Protein AF-A0A317T238-F1 (afdb_monomer)

Sequence (241 aa):
MAAPSLVTEWSLDTSFPGDGVRPSVLNSNSPEKLAAWGVTSTASCRWFIHFFAHLISRIPRSESRLRNEGFIPFYTGVCGAYAELTQIAQQNQIPLPPFPAPLPDYDREATDISKDSLAAAVIPQVASQIKGLMGTMGDLLRTDQGYHWGSLAAFIGVAADAYVNAVNATKESQPTPMEHKAAPFVQRLTSENMLEACKVIREELVRCRAEAAQTGWKDDEARGLAQEFLEYFKEFPAIGL

Radius of gyration: 17.24 Å; Cα contacts (8 Å, |Δi|>4): 294; chains: 1; bounding box: 50×29×45 Å

Structure (mmCIF, N/CA/C/O backbone):
data_AF-A0A317T238-F1
#
_entry.id   AF-A0A317T238-F1
#
loop_
_atom_site.group_PDB
_atom_site.id
_atom_site.type_symbol
_atom_site.label_atom_id
_atom_site.label_alt_id
_atom_site.label_comp_id
_atom_site.label_asym_id
_atom_site.label_entity_id
_atom_site.label_seq_id
_atom_site.pdbx_PDB_ins_code
_atom_site.Cartn_x
_atom_site.Cartn_y
_atom_site.Cartn_z
_atom_site.occupancy
_atom_site.B_iso_or_equiv
_atom_site.auth_seq_id
_atom_site.auth_comp_id
_atom_site.auth_asym_id
_atom_site.auth_atom_id
_atom_site.pdbx_PDB_model_num
ATOM 1 N N . MET A 1 1 ? 12.231 2.161 20.478 1.00 47.91 1 MET A N 1
ATOM 2 C CA . MET A 1 1 ? 11.154 1.147 20.509 1.00 47.91 1 MET A CA 1
ATOM 3 C C . MET A 1 1 ? 10.526 1.102 19.129 1.00 47.91 1 MET A C 1
ATOM 5 O O . MET A 1 1 ? 10.353 2.170 18.555 1.00 47.91 1 MET A O 1
ATOM 9 N N . ALA A 1 2 ? 10.252 -0.085 18.582 1.00 62.22 2 ALA A N 1
ATOM 10 C CA . ALA A 1 2 ? 9.484 -0.205 17.340 1.00 62.22 2 ALA A CA 1
ATOM 11 C C . ALA A 1 2 ? 8.045 0.283 17.581 1.00 62.22 2 ALA A C 1
ATOM 13 O O . ALA A 1 2 ? 7.517 0.080 18.675 1.00 62.22 2 ALA A O 1
ATOM 14 N N . ALA A 1 3 ? 7.433 0.951 16.598 1.00 68.06 3 ALA A N 1
ATOM 15 C CA . ALA A 1 3 ? 6.046 1.400 16.717 1.00 68.06 3 ALA A CA 1
ATOM 16 C C . ALA A 1 3 ? 5.108 0.190 16.923 1.00 68.06 3 ALA A C 1
ATOM 18 O O . ALA A 1 3 ? 5.358 -0.859 16.316 1.00 68.06 3 ALA A O 1
ATOM 19 N N . PRO A 1 4 ? 4.042 0.300 17.737 1.00 83.62 4 PRO A N 1
ATOM 20 C CA . PRO A 1 4 ? 3.027 -0.747 17.858 1.00 83.62 4 PRO A CA 1
ATOM 21 C C . PRO A 1 4 ? 2.514 -1.170 16.480 1.00 83.62 4 PRO A C 1
ATOM 23 O O . PRO A 1 4 ? 2.407 -0.327 15.589 1.00 83.62 4 PRO A O 1
ATOM 26 N N . SER A 1 5 ? 2.222 -2.455 16.274 1.00 85.81 5 SER A N 1
ATOM 27 C CA . SER A 1 5 ? 1.674 -2.922 15.001 1.00 85.81 5 SER A CA 1
ATOM 28 C C . SER A 1 5 ? 0.781 -4.147 15.134 1.00 85.81 5 SER A C 1
ATOM 30 O O . SER A 1 5 ? 0.980 -4.989 16.011 1.00 85.81 5 SER A O 1
ATOM 32 N N . LEU A 1 6 ? -0.173 -4.276 14.208 1.00 87.19 6 LEU A N 1
ATOM 33 C CA . LEU A 1 6 ? -1.068 -5.431 14.128 1.00 87.19 6 LEU A CA 1
ATOM 34 C C . LEU A 1 6 ? -0.314 -6.739 13.850 1.00 87.19 6 LEU A C 1
ATOM 36 O O . LEU A 1 6 ? -0.713 -7.787 14.349 1.00 87.19 6 LEU A O 1
ATOM 40 N N . VAL A 1 7 ? 0.804 -6.679 13.114 1.00 85.00 7 VAL A N 1
ATOM 41 C CA . VAL A 1 7 ? 1.696 -7.833 12.910 1.00 85.00 7 VAL A CA 1
ATOM 42 C C . VAL A 1 7 ? 2.171 -8.399 14.248 1.00 85.00 7 VAL A C 1
ATOM 44 O O . VAL A 1 7 ? 2.112 -9.609 14.457 1.00 85.00 7 VAL A O 1
ATOM 47 N N . THR A 1 8 ? 2.594 -7.525 15.166 1.00 85.81 8 THR A N 1
ATOM 48 C CA . THR A 1 8 ? 3.080 -7.925 16.494 1.00 85.81 8 THR A CA 1
ATOM 49 C C . THR A 1 8 ? 1.930 -8.438 17.363 1.00 85.81 8 THR A C 1
ATOM 51 O O . THR A 1 8 ? 2.021 -9.526 17.928 1.00 85.81 8 THR A O 1
ATOM 54 N N . GLU A 1 9 ? 0.820 -7.695 17.413 1.00 87.44 9 GLU A N 1
ATOM 55 C CA . GLU A 1 9 ? -0.378 -8.033 18.199 1.00 87.44 9 GLU A CA 1
ATOM 56 C C . GLU A 1 9 ? -0.988 -9.390 17.819 1.00 87.44 9 GLU A C 1
ATOM 58 O O . GLU A 1 9 ? -1.436 -10.146 18.680 1.00 87.44 9 GLU A O 1
ATOM 63 N N . TRP A 1 10 ? -0.994 -9.725 16.528 1.00 90.62 10 TRP A N 1
ATOM 64 C CA . TRP A 1 10 ? -1.552 -10.981 16.023 1.00 90.62 10 TRP A CA 1
ATOM 65 C C . TRP A 1 10 ? -0.513 -12.080 15.791 1.00 90.62 10 TRP A C 1
ATOM 67 O O . TRP A 1 10 ? -0.887 -13.171 15.345 1.00 90.62 10 TRP A O 1
ATOM 77 N N . SER A 1 11 ? 0.764 -11.812 16.098 1.00 89.12 11 SER A N 1
ATOM 78 C CA . SER A 1 11 ? 1.890 -12.723 15.849 1.00 89.12 11 SER A CA 1
ATOM 79 C C . SER A 1 11 ? 1.908 -13.240 14.405 1.00 89.12 11 SER A C 1
ATOM 81 O O . SER A 1 11 ? 2.028 -14.441 14.162 1.00 89.12 11 SER A O 1
ATOM 83 N N . LEU A 1 12 ? 1.706 -12.336 13.442 1.00 84.06 12 LEU A N 1
ATOM 84 C CA . LEU A 1 12 ? 1.713 -12.692 12.027 1.00 84.06 12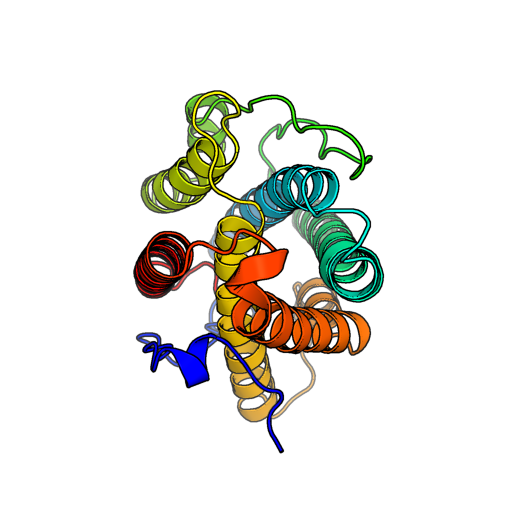 LEU A CA 1
ATOM 85 C C . LEU A 1 12 ? 3.143 -12.924 11.544 1.00 84.06 12 LEU A C 1
ATOM 87 O O . LEU A 1 12 ? 4.053 -12.154 11.848 1.00 84.06 12 LEU A O 1
ATOM 91 N N . ASP A 1 13 ? 3.320 -13.977 10.755 1.00 78.94 13 ASP A N 1
ATOM 92 C CA . ASP A 1 13 ? 4.594 -14.287 10.129 1.00 78.94 13 ASP A CA 1
ATOM 93 C C . ASP A 1 13 ? 4.812 -13.407 8.892 1.00 78.94 13 ASP A C 1
ATOM 95 O O . ASP A 1 13 ? 4.211 -13.623 7.838 1.00 78.94 13 ASP A O 1
ATOM 99 N N . THR A 1 14 ? 5.692 -12.418 9.034 1.00 70.00 14 THR A N 1
ATOM 100 C CA . THR A 1 14 ? 6.162 -11.570 7.931 1.00 70.00 14 THR A CA 1
ATOM 101 C C . THR A 1 14 ? 7.526 -12.007 7.407 1.00 70.00 14 THR A C 1
ATOM 103 O O . THR A 1 14 ? 8.222 -11.205 6.784 1.00 70.00 14 THR A O 1
ATOM 106 N N . SER A 1 15 ? 7.970 -13.232 7.704 1.00 67.75 15 SER A N 1
ATOM 107 C CA . SER A 1 15 ? 9.155 -13.777 7.053 1.00 67.75 15 SER A CA 1
ATOM 108 C C . SER A 1 15 ? 8.809 -14.094 5.597 1.00 67.75 15 SER A C 1
ATOM 110 O O . SER A 1 15 ? 7.907 -14.873 5.288 1.00 67.75 15 SER A O 1
ATOM 112 N N . PHE A 1 16 ? 9.494 -13.418 4.678 1.00 62.62 16 PHE A N 1
ATOM 113 C CA . P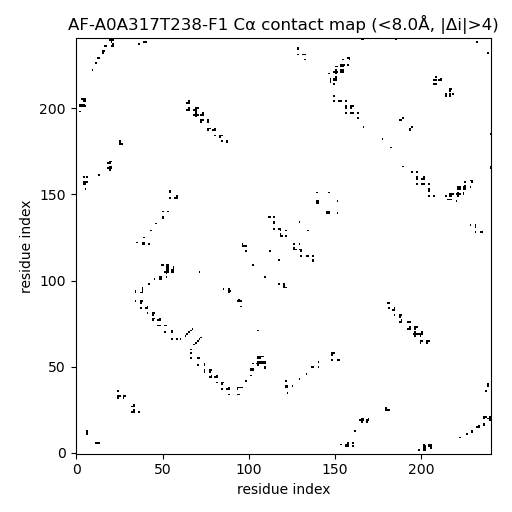HE A 1 16 ? 9.331 -13.642 3.248 1.00 62.62 16 PHE A CA 1
ATOM 114 C C . PHE A 1 16 ? 10.437 -14.584 2.764 1.00 62.62 16 PHE A C 1
ATOM 116 O O . PHE A 1 16 ? 11.592 -14.426 3.173 1.00 62.62 16 PHE A O 1
ATOM 123 N N . PRO A 1 17 ? 10.126 -15.580 1.914 1.00 48.06 17 PRO A N 1
ATOM 124 C CA . PRO A 1 17 ? 11.141 -16.443 1.330 1.00 48.06 17 PRO A CA 1
ATOM 125 C C . PRO A 1 17 ? 12.052 -15.631 0.394 1.00 48.06 17 PRO A C 1
ATOM 127 O O . PRO A 1 17 ? 11.748 -15.395 -0.776 1.00 48.06 17 PRO A O 1
ATOM 130 N N . GLY A 1 18 ? 13.203 -15.230 0.930 1.00 46.78 18 GLY A N 1
ATOM 131 C CA . GLY A 1 18 ? 14.210 -14.423 0.253 1.00 46.78 18 GLY A CA 1
ATOM 132 C C . GLY A 1 18 ? 14.305 -13.036 0.872 1.00 46.78 18 GLY A C 1
ATOM 133 O O . GLY A 1 18 ? 13.318 -12.306 0.927 1.00 46.78 18 GLY A O 1
ATOM 134 N N . ASP A 1 19 ? 15.510 -12.696 1.323 1.00 38.53 19 ASP A N 1
ATOM 135 C CA . ASP A 1 19 ? 15.886 -11.365 1.792 1.00 38.53 19 ASP A CA 1
ATOM 136 C C . ASP A 1 19 ? 15.333 -10.287 0.846 1.00 38.53 19 ASP A C 1
ATOM 138 O O . ASP A 1 19 ? 15.356 -10.460 -0.378 1.00 38.53 19 ASP A O 1
ATOM 142 N N . GLY A 1 20 ? 14.758 -9.236 1.440 1.00 41.91 20 GLY A N 1
ATOM 143 C CA . GLY A 1 20 ? 13.862 -8.275 0.798 1.00 41.91 20 GLY A CA 1
ATOM 144 C C . GLY A 1 20 ? 14.356 -7.695 -0.524 1.00 41.91 20 GLY A C 1
ATOM 145 O O . GLY A 1 20 ? 15.539 -7.733 -0.832 1.00 41.91 20 GLY A O 1
ATOM 146 N N . VAL A 1 21 ? 13.416 -7.136 -1.292 1.00 45.06 21 VAL A N 1
ATOM 147 C CA . VAL A 1 21 ? 13.700 -6.255 -2.436 1.00 45.06 21 VAL A CA 1
ATOM 148 C C . VAL A 1 21 ? 14.824 -6.782 -3.303 1.00 45.06 21 VAL A C 1
ATOM 150 O O . VAL A 1 21 ? 15.935 -6.274 -3.207 1.00 45.06 21 VAL A O 1
ATOM 153 N N . ARG A 1 22 ? 14.617 -7.863 -4.073 1.00 50.19 22 ARG A N 1
ATOM 154 C CA . ARG A 1 22 ? 15.746 -8.522 -4.749 1.00 50.19 22 ARG A CA 1
ATOM 155 C C . ARG A 1 22 ? 16.527 -7.485 -5.565 1.00 50.19 22 ARG A C 1
ATOM 157 O O . ARG A 1 22 ? 16.103 -7.165 -6.685 1.00 50.19 22 ARG A O 1
ATOM 164 N N . PRO A 1 23 ? 17.729 -7.062 -5.113 1.00 47.34 23 PRO A N 1
ATOM 165 C CA . PRO A 1 23 ? 18.474 -5.996 -5.772 1.00 47.34 23 PRO A CA 1
ATOM 166 C C . PRO A 1 23 ? 18.844 -6.410 -7.196 1.00 47.34 23 PRO A C 1
ATOM 168 O O . PRO A 1 23 ? 19.130 -5.583 -8.041 1.00 47.34 23 PRO A O 1
ATOM 171 N N . SER A 1 24 ? 18.766 -7.709 -7.505 1.00 45.91 24 SER A N 1
ATOM 172 C CA . SER A 1 24 ? 18.975 -8.283 -8.831 1.00 45.91 24 SER A CA 1
ATOM 173 C C . SER A 1 24 ? 18.124 -7.689 -9.963 1.00 45.91 24 SER A C 1
ATOM 175 O O . SER A 1 24 ? 18.561 -7.786 -11.108 1.00 45.91 24 SER A O 1
ATOM 177 N N . VAL A 1 25 ? 16.943 -7.113 -9.687 1.00 50.53 25 VAL A N 1
ATOM 178 C CA . VAL A 1 25 ? 16.100 -6.465 -10.712 1.00 50.53 25 VAL A CA 1
ATOM 179 C C . VAL A 1 25 ? 16.471 -4.990 -10.859 1.00 50.53 25 VAL A C 1
ATOM 181 O O . VAL A 1 25 ? 16.711 -4.540 -11.978 1.00 50.53 25 VAL A O 1
ATOM 184 N N . LEU A 1 26 ? 16.620 -4.272 -9.741 1.00 52.25 26 LEU A N 1
ATOM 185 C CA . LEU A 1 26 ? 17.054 -2.868 -9.709 1.00 52.25 26 LEU A CA 1
ATOM 186 C C . LEU A 1 26 ? 18.498 -2.673 -10.207 1.00 52.25 26 LEU A C 1
ATOM 188 O O . LEU A 1 26 ? 18.812 -1.658 -10.827 1.00 52.25 26 LEU A O 1
ATOM 192 N N . ASN A 1 27 ? 19.347 -3.680 -9.996 1.00 52.25 27 ASN A N 1
ATOM 193 C CA . ASN A 1 27 ? 20.747 -3.734 -10.421 1.00 52.25 27 ASN A CA 1
ATOM 194 C C . ASN A 1 27 ? 20.905 -4.498 -11.745 1.00 52.25 27 ASN A C 1
ATOM 196 O O . ASN A 1 27 ? 22.024 -4.794 -12.170 1.00 52.25 27 ASN A O 1
ATOM 200 N N . SER A 1 28 ? 19.798 -4.872 -12.399 1.00 58.53 28 SER A N 1
ATOM 201 C CA . SER A 1 28 ? 19.868 -5.556 -13.680 1.00 58.53 28 SER A CA 1
ATOM 202 C C . SER A 1 28 ? 20.167 -4.575 -14.804 1.00 58.53 28 SER A C 1
ATOM 204 O O . SER A 1 28 ? 19.365 -3.699 -15.109 1.00 58.53 28 SER A O 1
ATOM 206 N N . ASN A 1 29 ? 21.267 -4.801 -15.521 1.00 63.53 29 ASN A N 1
ATOM 207 C CA . ASN A 1 29 ? 21.503 -4.155 -16.814 1.00 63.53 29 ASN A CA 1
ATOM 208 C C . ASN A 1 29 ? 20.672 -4.778 -17.955 1.00 63.53 29 ASN A C 1
ATOM 210 O O . ASN A 1 29 ? 20.827 -4.375 -19.104 1.00 63.53 29 ASN A O 1
ATOM 214 N N . SER A 1 30 ? 19.811 -5.768 -17.674 1.00 75.50 30 SER A N 1
ATOM 215 C CA . SER A 1 30 ? 18.959 -6.405 -18.684 1.00 75.50 30 SER A CA 1
ATOM 216 C C . SER A 1 30 ? 17.740 -5.524 -19.003 1.00 75.50 30 SER A C 1
ATOM 218 O O . SER A 1 30 ? 16.908 -5.304 -18.117 1.00 75.50 30 SER A O 1
ATOM 220 N N . PRO A 1 31 ? 17.574 -5.070 -20.262 1.00 76.56 31 PRO A N 1
ATOM 221 C CA . PRO A 1 31 ? 16.403 -4.297 -20.676 1.00 76.56 31 PRO A CA 1
ATOM 222 C C . PRO A 1 31 ? 15.080 -5.041 -20.461 1.00 76.56 31 PRO A C 1
ATOM 224 O O . PRO A 1 31 ? 14.091 -4.434 -20.070 1.00 76.56 31 PRO A O 1
ATOM 227 N N . GLU A 1 32 ? 15.069 -6.360 -20.658 1.00 75.81 32 GLU A N 1
ATOM 228 C CA . GLU A 1 32 ? 13.881 -7.209 -20.497 1.00 75.81 32 GLU A CA 1
ATOM 229 C C . GLU A 1 32 ? 13.426 -7.280 -19.038 1.00 75.81 32 GLU A C 1
ATOM 231 O O . GLU A 1 32 ? 12.235 -7.175 -18.750 1.00 75.81 32 GLU A O 1
ATOM 236 N N . LYS A 1 33 ? 14.375 -7.401 -18.100 1.00 73.88 33 LYS A N 1
ATOM 237 C CA . LYS A 1 33 ? 14.071 -7.403 -16.662 1.00 73.88 33 LYS A CA 1
ATOM 238 C C . LYS A 1 33 ? 13.576 -6.040 -16.191 1.00 73.88 33 LYS A C 1
ATOM 240 O O . LYS A 1 33 ? 12.614 -5.984 -15.430 1.00 73.88 33 LYS A O 1
ATOM 245 N N . LEU A 1 34 ? 14.186 -4.957 -16.679 1.00 77.00 34 LEU A N 1
ATOM 246 C CA . LEU A 1 34 ? 13.732 -3.597 -16.387 1.00 77.00 34 LEU A CA 1
ATOM 247 C C . LEU A 1 34 ? 12.331 -3.337 -16.958 1.00 77.00 34 LEU A C 1
ATOM 249 O O . LEU A 1 34 ? 11.505 -2.735 -16.279 1.00 77.00 34 LEU A O 1
ATOM 253 N N . ALA A 1 35 ? 12.042 -3.818 -18.170 1.00 78.69 35 ALA A N 1
ATOM 254 C CA . ALA A 1 35 ? 10.719 -3.722 -18.781 1.00 78.69 35 ALA A CA 1
ATOM 255 C C . ALA A 1 35 ? 9.670 -4.514 -17.991 1.00 78.69 35 ALA A C 1
ATOM 257 O O . ALA A 1 35 ? 8.612 -3.975 -17.668 1.00 78.69 35 ALA A O 1
ATOM 258 N N . ALA A 1 36 ? 9.980 -5.760 -17.621 1.00 75.94 36 ALA A N 1
ATOM 259 C CA . ALA A 1 36 ? 9.077 -6.598 -16.843 1.00 75.94 36 ALA A CA 1
ATOM 260 C C . ALA A 1 36 ? 8.743 -5.975 -15.484 1.00 75.94 36 ALA A C 1
ATOM 262 O O . ALA A 1 36 ? 7.571 -5.873 -15.120 1.00 75.94 36 ALA A O 1
ATOM 263 N N . TRP A 1 37 ? 9.758 -5.489 -14.771 1.00 78.94 37 TRP A N 1
ATOM 264 C CA . TRP A 1 37 ? 9.576 -4.764 -13.519 1.00 78.94 37 TRP A CA 1
ATOM 265 C C . TRP A 1 37 ? 8.800 -3.462 -13.712 1.00 78.94 37 TRP A C 1
ATOM 267 O O . TRP A 1 37 ? 7.810 -3.242 -13.025 1.00 78.94 37 TRP A O 1
ATOM 277 N N . GLY A 1 38 ? 9.187 -2.630 -14.681 1.00 79.50 38 GLY A N 1
ATOM 278 C CA . GLY A 1 38 ? 8.556 -1.335 -14.926 1.00 79.50 38 GLY A CA 1
ATOM 279 C C . GLY A 1 38 ? 7.061 -1.469 -15.207 1.00 79.50 38 GLY A C 1
ATOM 280 O O . GLY A 1 38 ? 6.261 -0.756 -14.607 1.00 79.50 38 GLY A O 1
ATOM 281 N N . VAL A 1 39 ? 6.663 -2.431 -16.045 1.00 78.00 39 VAL A N 1
ATOM 282 C CA . VAL A 1 39 ? 5.247 -2.713 -16.334 1.00 78.00 39 VAL A CA 1
ATOM 283 C C . VAL A 1 39 ? 4.512 -3.217 -15.086 1.00 78.00 39 VAL A C 1
ATOM 285 O O . VAL A 1 39 ? 3.446 -2.697 -14.753 1.00 78.00 39 VAL A O 1
ATOM 288 N N . THR A 1 40 ? 5.092 -4.183 -14.369 1.00 75.25 40 THR A N 1
ATOM 289 C CA . THR A 1 40 ? 4.500 -4.814 -13.170 1.00 75.25 40 THR A CA 1
ATOM 290 C C . THR A 1 40 ? 4.306 -3.804 -12.037 1.00 75.25 40 THR A C 1
ATOM 292 O O . THR A 1 40 ? 3.214 -3.693 -11.474 1.00 75.25 40 THR A O 1
ATOM 295 N N . SER A 1 41 ? 5.339 -3.022 -11.730 1.00 79.44 41 SER A N 1
ATOM 296 C CA . SER A 1 41 ? 5.325 -2.005 -10.678 1.00 79.44 41 SER A CA 1
ATOM 297 C C . SER A 1 41 ? 4.392 -0.850 -11.035 1.00 79.44 41 SER A C 1
ATOM 299 O O . SER A 1 41 ? 3.630 -0.398 -10.183 1.00 79.44 41 SER A O 1
ATOM 301 N N . THR A 1 42 ? 4.362 -0.419 -12.305 1.00 81.62 42 THR A N 1
ATOM 302 C CA . THR A 1 42 ? 3.436 0.636 -12.761 1.00 81.62 42 THR A CA 1
ATOM 303 C C . THR A 1 42 ? 1.985 0.189 -12.618 1.00 81.62 42 THR A C 1
ATOM 305 O O . THR A 1 42 ? 1.155 0.942 -12.103 1.00 81.62 42 THR A O 1
ATOM 308 N N . ALA A 1 43 ? 1.680 -1.046 -13.031 1.00 77.62 43 ALA A N 1
ATOM 309 C CA . ALA A 1 43 ? 0.360 -1.633 -12.847 1.00 77.62 43 ALA A CA 1
ATOM 310 C C . ALA A 1 43 ? 0.002 -1.707 -11.354 1.00 77.62 43 ALA A C 1
ATOM 312 O O . ALA A 1 43 ? -1.078 -1.275 -10.966 1.00 77.62 43 ALA A O 1
ATOM 313 N N . SER A 1 44 ? 0.916 -2.173 -10.503 1.00 78.44 44 SER A N 1
ATOM 314 C CA . SER A 1 44 ? 0.676 -2.331 -9.062 1.00 78.44 44 SER A CA 1
ATOM 315 C C . SER A 1 44 ? 0.424 -0.995 -8.358 1.00 78.44 44 SER A C 1
ATOM 317 O O . SER A 1 44 ? -0.603 -0.842 -7.697 1.00 78.44 44 SER A O 1
ATOM 319 N N . CYS A 1 45 ? 1.295 0.009 -8.544 1.00 81.56 45 CYS A N 1
ATOM 320 C CA . CYS A 1 45 ? 1.126 1.339 -7.943 1.00 81.56 45 CYS A CA 1
ATOM 321 C C . CYS A 1 45 ? -0.233 1.939 -8.289 1.00 81.56 45 CYS A C 1
ATOM 323 O O . CYS A 1 45 ? -0.912 2.501 -7.437 1.00 81.56 45 CYS A O 1
ATOM 325 N N . ARG A 1 46 ? -0.666 1.765 -9.533 1.00 79.38 46 ARG A N 1
ATOM 326 C CA . ARG A 1 46 ? -1.967 2.233 -9.977 1.00 79.38 46 ARG A CA 1
ATOM 327 C C . ARG A 1 46 ? -3.128 1.608 -9.196 1.00 79.38 46 ARG A C 1
ATOM 329 O O . ARG A 1 46 ? -4.064 2.314 -8.834 1.00 79.38 46 ARG A O 1
ATOM 336 N N . TRP A 1 47 ? -3.091 0.307 -8.935 1.00 76.94 47 TRP A N 1
ATOM 337 C CA . TRP A 1 47 ? -4.141 -0.352 -8.153 1.00 76.94 47 TRP A CA 1
ATOM 338 C C . TRP A 1 47 ? -4.167 0.093 -6.714 1.00 76.94 47 TRP A C 1
ATOM 340 O O . TRP A 1 47 ? -5.240 0.353 -6.178 1.00 76.94 47 TRP A O 1
ATOM 350 N N . PHE A 1 48 ? -2.988 0.247 -6.125 1.00 81.81 48 PHE A N 1
ATOM 351 C CA . PHE A 1 48 ? -2.873 0.848 -4.814 1.00 81.81 48 PHE A CA 1
ATOM 352 C C . PHE A 1 48 ? -3.503 2.244 -4.794 1.00 81.81 48 PHE A C 1
ATOM 354 O O . PHE A 1 48 ? -4.300 2.505 -3.906 1.00 81.81 48 PHE A O 1
ATOM 361 N N . ILE A 1 49 ? -3.271 3.097 -5.798 1.00 84.56 49 ILE A N 1
ATOM 362 C CA . ILE A 1 49 ? -3.926 4.418 -5.902 1.00 84.56 49 ILE A CA 1
ATOM 363 C C . ILE A 1 49 ? -5.457 4.289 -5.891 1.00 84.56 49 ILE A C 1
ATOM 365 O O . ILE A 1 49 ? -6.118 4.966 -5.107 1.00 84.56 49 ILE A O 1
ATOM 369 N N . HIS A 1 50 ? -6.030 3.404 -6.714 1.00 79.56 50 HIS A N 1
ATOM 370 C CA . HIS A 1 50 ? -7.485 3.201 -6.753 1.00 79.56 50 HIS A CA 1
ATOM 371 C C . HIS A 1 50 ? -8.039 2.665 -5.426 1.00 79.56 50 HIS A C 1
ATOM 373 O O . HIS A 1 50 ? -9.041 3.174 -4.922 1.00 79.56 50 HIS A O 1
ATOM 379 N N . PHE A 1 51 ? -7.370 1.672 -4.842 1.00 82.06 51 PHE A N 1
ATOM 380 C CA . PHE A 1 51 ? -7.756 1.097 -3.561 1.00 82.06 51 PHE A CA 1
ATOM 381 C C 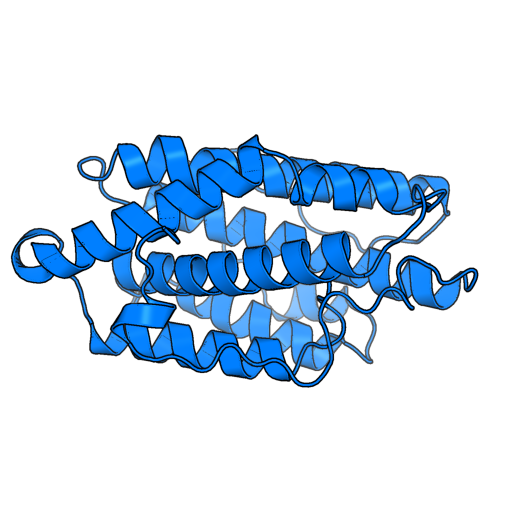. PHE A 1 51 ? -7.680 2.128 -2.435 1.00 82.06 51 PHE A C 1
ATOM 383 O O . PHE A 1 51 ? -8.606 2.243 -1.638 1.00 82.06 51 PHE A O 1
ATOM 390 N N . PHE A 1 52 ? -6.604 2.913 -2.392 1.00 85.88 52 PHE A N 1
ATOM 391 C CA . PHE A 1 52 ? -6.406 3.943 -1.384 1.00 85.88 52 PHE A CA 1
ATOM 392 C C . PHE A 1 52 ? -7.435 5.052 -1.478 1.00 85.88 52 PHE A C 1
ATOM 394 O O . PHE A 1 52 ? -7.951 5.442 -0.439 1.00 85.88 52 PHE A O 1
ATOM 401 N N . ALA A 1 53 ? -7.778 5.520 -2.679 1.00 84.81 53 ALA A N 1
ATOM 402 C CA . ALA A 1 53 ? -8.837 6.510 -2.847 1.00 84.81 53 ALA A CA 1
ATOM 403 C C . ALA A 1 53 ? -10.159 6.018 -2.227 1.00 84.81 53 ALA A C 1
ATOM 405 O O . ALA A 1 53 ? -10.756 6.691 -1.389 1.00 84.81 53 ALA A O 1
ATOM 406 N N . HIS A 1 54 ? -10.566 4.785 -2.539 1.00 82.88 54 HIS A N 1
ATOM 407 C CA . HIS A 1 54 ? -11.782 4.211 -1.967 1.00 82.88 54 HIS A CA 1
ATOM 408 C C . HIS A 1 54 ? -11.666 3.979 -0.451 1.00 82.88 54 HIS A C 1
ATOM 410 O O . HIS A 1 54 ? -12.576 4.348 0.290 1.00 82.88 54 HIS A O 1
ATOM 416 N N . LEU A 1 55 ? -10.551 3.433 0.043 1.00 86.50 55 LEU A N 1
ATOM 417 C CA . LEU A 1 55 ? -10.328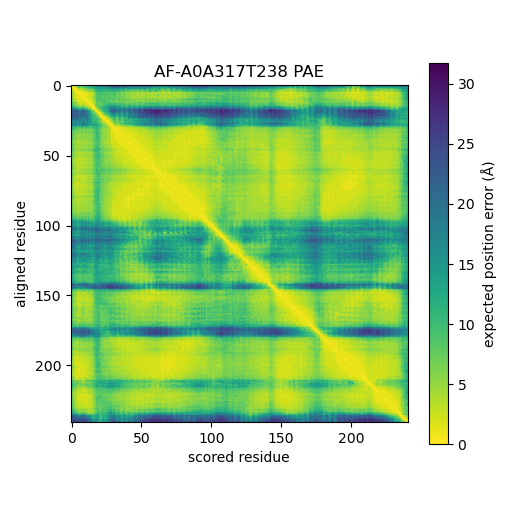 3.253 1.480 1.00 86.50 55 LEU A CA 1
ATOM 418 C C . LEU A 1 55 ? -10.418 4.592 2.225 1.00 86.50 55 LEU A C 1
ATOM 420 O O . LEU A 1 55 ? -11.163 4.704 3.194 1.00 86.50 55 LEU A O 1
ATOM 424 N N . ILE A 1 56 ? -9.718 5.621 1.743 1.00 88.81 56 ILE A N 1
ATOM 425 C CA . ILE A 1 56 ? -9.706 6.966 2.334 1.00 88.81 56 ILE A CA 1
ATOM 426 C C . ILE A 1 56 ? -11.116 7.561 2.392 1.00 88.81 56 ILE A C 1
ATOM 428 O O . ILE A 1 56 ? -11.467 8.157 3.412 1.00 88.81 56 ILE A O 1
ATOM 432 N N . SER A 1 57 ? -11.937 7.363 1.357 1.00 84.88 57 SER A N 1
ATOM 433 C CA . SER A 1 57 ? -13.332 7.826 1.353 1.00 84.88 57 SER A CA 1
ATOM 434 C C . SER A 1 57 ? -14.230 7.106 2.374 1.00 84.88 57 SER A C 1
ATOM 436 O O . SER A 1 57 ? -15.258 7.651 2.778 1.00 84.88 57 SER A O 1
ATOM 438 N N . ARG A 1 58 ? -13.846 5.899 2.817 1.00 85.12 58 ARG A N 1
ATOM 439 C CA . ARG A 1 58 ? -14.619 5.061 3.751 1.00 85.12 58 ARG A CA 1
ATOM 440 C C . ARG A 1 58 ? -14.150 5.145 5.196 1.00 85.12 58 ARG A C 1
ATOM 442 O O . ARG A 1 58 ? -14.904 4.759 6.089 1.00 85.12 58 ARG A O 1
ATOM 449 N N . ILE A 1 59 ? -12.936 5.634 5.441 1.00 87.56 59 ILE A N 1
ATOM 450 C CA . ILE A 1 59 ? -12.450 5.866 6.801 1.00 87.56 59 ILE A CA 1
ATOM 451 C C . ILE A 1 59 ? -13.332 6.941 7.462 1.00 87.56 59 ILE A C 1
ATOM 453 O O . ILE A 1 59 ? -13.483 8.036 6.906 1.00 87.56 59 ILE A O 1
ATOM 457 N N . PRO A 1 60 ? -13.919 6.668 8.644 1.00 87.75 60 PRO A N 1
ATOM 458 C CA . PRO A 1 60 ? -14.751 7.637 9.339 1.00 87.75 60 PRO A CA 1
ATOM 459 C C . PRO A 1 60 ? -13.993 8.934 9.610 1.00 87.75 60 PRO A C 1
ATOM 461 O O . PRO A 1 60 ? -12.809 8.933 9.938 1.00 87.75 60 PRO A O 1
ATOM 464 N N . ARG A 1 61 ? -14.694 10.070 9.549 1.00 87.44 61 ARG A N 1
ATOM 465 C CA . ARG A 1 61 ? -14.085 11.380 9.841 1.00 87.44 61 ARG A CA 1
ATOM 466 C C . ARG A 1 61 ? -13.593 11.514 11.287 1.00 87.44 61 ARG A C 1
ATOM 468 O O . ARG A 1 61 ? -12.767 12.387 11.541 1.00 87.44 61 ARG A O 1
ATOM 475 N N . SER A 1 62 ? -14.093 10.682 12.206 1.00 89.12 62 SER A N 1
ATOM 476 C CA . SER A 1 62 ? -13.569 10.568 13.573 1.00 89.12 62 SER A CA 1
ATOM 477 C C . SER A 1 62 ? -12.120 10.080 13.591 1.00 89.12 62 SER A C 1
ATOM 479 O O . SER A 1 62 ? -11.341 10.545 14.415 1.00 89.12 62 SER A O 1
ATOM 481 N N . GLU A 1 63 ? -11.723 9.255 12.619 1.00 91.44 63 GLU A N 1
ATOM 482 C CA . GLU A 1 63 ? -10.369 8.710 12.476 1.00 91.44 63 GLU A CA 1
ATOM 483 C C . GLU A 1 63 ? -9.471 9.659 11.666 1.00 91.44 63 GLU A C 1
ATOM 485 O O . GLU A 1 63 ? -8.780 9.277 10.717 1.00 91.44 63 GLU A O 1
ATOM 490 N N . SER A 1 64 ? -9.518 10.948 12.009 1.00 91.69 64 SER A N 1
ATOM 491 C CA . SER A 1 64 ? -8.900 12.021 11.225 1.00 91.69 64 SER A CA 1
ATOM 492 C C . SER A 1 64 ? -7.383 11.881 11.112 1.00 91.69 64 SER A C 1
ATOM 494 O O . SER A 1 64 ? -6.841 12.142 10.040 1.00 91.69 64 SER A O 1
ATOM 496 N N . ARG A 1 65 ? -6.705 11.416 12.168 1.00 94.75 65 ARG A N 1
ATOM 497 C CA . ARG A 1 65 ? -5.258 11.160 12.159 1.00 94.75 65 ARG A CA 1
ATOM 498 C C . ARG A 1 65 ? -4.904 10.015 11.211 1.00 94.75 65 ARG A C 1
ATOM 500 O O . ARG A 1 65 ? -4.090 10.200 10.309 1.00 94.75 65 ARG A O 1
ATOM 507 N N . LEU A 1 66 ? -5.582 8.870 11.332 1.00 93.12 66 LEU A N 1
ATOM 508 C CA . LEU A 1 66 ? -5.393 7.729 10.430 1.00 93.12 66 LEU A CA 1
ATOM 509 C C . LEU A 1 66 ? -5.596 8.130 8.962 1.00 93.12 66 LEU A C 1
ATOM 511 O O . LEU A 1 66 ? -4.801 7.761 8.097 1.00 93.12 66 LEU A O 1
ATOM 515 N N . ARG A 1 67 ? -6.638 8.921 8.681 1.00 92.31 67 ARG A N 1
ATOM 516 C CA . ARG A 1 67 ? -6.949 9.403 7.332 1.00 92.31 67 ARG A CA 1
ATOM 517 C C . ARG A 1 67 ? -5.926 10.422 6.819 1.00 92.31 67 ARG A C 1
ATOM 519 O O . ARG A 1 67 ? -5.358 10.220 5.749 1.00 92.31 67 ARG A O 1
ATOM 526 N N . ASN A 1 68 ? -5.702 11.509 7.555 1.00 93.12 68 ASN A N 1
ATOM 527 C CA . ASN A 1 68 ? -4.993 12.696 7.065 1.00 93.12 68 ASN A CA 1
ATOM 528 C C . ASN A 1 68 ? -3.476 12.646 7.272 1.00 93.12 68 ASN A C 1
ATOM 530 O O . ASN A 1 68 ? -2.748 13.236 6.481 1.00 93.12 68 ASN A O 1
ATOM 534 N N . GLU A 1 69 ? -3.003 11.968 8.316 1.00 94.56 69 GLU A N 1
ATOM 535 C CA . GLU A 1 69 ? -1.571 11.826 8.621 1.00 94.56 69 GLU A CA 1
ATOM 536 C C . GLU A 1 69 ? -1.031 10.449 8.206 1.00 94.56 69 GLU A C 1
ATOM 538 O O . GLU A 1 69 ? 0.158 10.311 7.935 1.00 94.56 69 GLU A O 1
ATOM 543 N N . GLY A 1 70 ? -1.899 9.436 8.112 1.00 94.00 70 GLY A N 1
ATOM 544 C CA . GLY A 1 70 ? -1.546 8.099 7.637 1.00 94.00 70 GLY A CA 1
ATOM 545 C C . GLY A 1 70 ? -1.804 7.915 6.141 1.00 94.00 70 GLY A C 1
ATOM 546 O O . GLY A 1 70 ? -0.901 8.010 5.309 1.00 94.00 70 GLY A O 1
ATOM 547 N N . PHE A 1 71 ? -3.056 7.632 5.778 1.00 92.62 71 PHE A N 1
ATOM 548 C CA . PHE A 1 71 ? -3.390 7.162 4.433 1.00 92.62 71 PHE A CA 1
ATOM 549 C C . PHE A 1 71 ? -3.251 8.213 3.326 1.00 92.62 71 PHE A C 1
ATOM 551 O O . PHE A 1 71 ? -2.795 7.850 2.246 1.00 92.62 71 PHE A O 1
ATOM 558 N N . ILE A 1 72 ? -3.592 9.490 3.543 1.00 91.81 72 ILE A N 1
ATOM 559 C CA . ILE A 1 72 ? -3.433 10.535 2.510 1.00 91.81 72 ILE A CA 1
ATOM 560 C C . ILE A 1 72 ? -1.949 10.755 2.142 1.00 91.81 72 ILE A C 1
ATOM 562 O O . ILE A 1 72 ? -1.630 10.758 0.946 1.00 91.81 72 ILE A O 1
ATOM 566 N N . PRO A 1 73 ? -1.014 10.898 3.103 1.00 92.25 73 PRO A N 1
ATOM 567 C CA . PRO A 1 73 ? 0.412 10.960 2.797 1.00 92.25 73 PRO A CA 1
ATOM 568 C C . PRO A 1 73 ? 0.930 9.689 2.120 1.00 92.25 73 PRO A C 1
ATOM 570 O O . PRO A 1 73 ? 1.653 9.792 1.127 1.00 92.25 73 PRO A O 1
ATOM 573 N N . PHE A 1 74 ? 0.508 8.504 2.582 1.00 91.31 74 PHE A N 1
ATOM 574 C CA . PHE A 1 74 ? 0.882 7.232 1.958 1.00 91.31 74 PHE A CA 1
ATOM 575 C C . PHE A 1 74 ? 0.411 7.161 0.496 1.00 91.31 74 PHE A C 1
ATOM 577 O O . PHE A 1 74 ? 1.211 6.945 -0.414 1.00 91.31 74 PHE A O 1
ATOM 584 N N . TYR A 1 75 ? -0.868 7.453 0.251 1.00 90.44 75 TYR A N 1
ATOM 585 C CA . TYR A 1 75 ? -1.470 7.572 -1.077 1.00 90.44 75 TYR A CA 1
ATOM 586 C C . TYR A 1 75 ? -0.701 8.544 -1.977 1.00 90.44 75 TYR A C 1
ATOM 588 O O . TYR A 1 75 ? -0.360 8.209 -3.109 1.00 90.44 75 TYR A O 1
ATOM 596 N N . THR A 1 76 ? -0.363 9.727 -1.461 1.00 89.88 76 THR A N 1
ATOM 597 C CA . THR A 1 76 ? 0.403 10.740 -2.201 1.00 89.88 76 THR A CA 1
ATOM 598 C C . THR A 1 76 ? 1.793 10.222 -2.574 1.00 89.88 76 THR A C 1
ATOM 600 O O . THR A 1 76 ? 2.261 10.435 -3.696 1.00 89.88 76 THR A O 1
ATOM 603 N N . GLY A 1 77 ? 2.442 9.493 -1.663 1.00 89.00 77 GLY A N 1
ATOM 604 C CA . GLY A 1 77 ? 3.706 8.812 -1.921 1.00 89.00 77 GLY A CA 1
ATOM 605 C C . GLY A 1 77 ? 3.596 7.784 -3.050 1.00 89.00 77 GLY A C 1
ATOM 606 O O . GLY A 1 77 ? 4.441 7.780 -3.947 1.00 89.00 77 GLY A O 1
ATOM 607 N N . VAL A 1 78 ? 2.533 6.972 -3.062 1.00 88.06 78 VAL A N 1
ATOM 608 C CA . VAL A 1 78 ? 2.267 5.981 -4.122 1.00 88.06 78 VAL A CA 1
ATOM 609 C C . VAL A 1 78 ? 1.956 6.658 -5.462 1.00 88.06 78 VAL A C 1
ATOM 611 O O . VAL A 1 78 ? 2.484 6.234 -6.490 1.00 88.06 78 VAL A O 1
ATOM 614 N N . CYS A 1 79 ? 1.176 7.744 -5.473 1.00 87.62 79 CYS A N 1
ATOM 615 C CA . CYS A 1 79 ? 0.947 8.573 -6.664 1.00 87.62 79 CYS A CA 1
ATOM 616 C C . CYS A 1 79 ? 2.257 9.113 -7.243 1.00 87.62 79 CYS A C 1
ATOM 618 O O . CYS A 1 79 ? 2.484 9.051 -8.451 1.00 87.62 79 CYS A O 1
ATOM 620 N N . GLY A 1 80 ? 3.147 9.606 -6.380 1.00 88.44 80 GLY A N 1
ATOM 621 C CA . GLY A 1 80 ? 4.473 10.031 -6.804 1.00 88.44 80 GLY A CA 1
ATOM 622 C C . GLY A 1 80 ? 5.301 8.867 -7.351 1.00 88.44 80 GLY A C 1
ATOM 623 O O . GLY A 1 80 ? 5.921 9.013 -8.394 1.00 88.44 80 GLY A O 1
ATOM 624 N N . ALA A 1 81 ? 5.282 7.699 -6.702 1.00 87.00 81 ALA A N 1
ATOM 625 C CA . ALA A 1 81 ? 6.015 6.518 -7.164 1.00 87.00 81 ALA A CA 1
ATOM 626 C C . ALA A 1 81 ? 5.529 6.039 -8.543 1.00 87.00 81 ALA A C 1
ATOM 628 O O . ALA A 1 81 ? 6.340 5.689 -9.398 1.00 87.00 81 ALA A O 1
ATOM 629 N N . TYR A 1 82 ? 4.219 6.105 -8.793 1.00 88.19 82 TYR A N 1
ATOM 630 C CA . TYR A 1 82 ? 3.641 5.877 -10.114 1.00 88.19 82 TYR A CA 1
ATOM 631 C C . TYR A 1 82 ? 4.193 6.860 -11.157 1.00 88.19 82 TYR A C 1
ATOM 633 O O . TYR A 1 82 ? 4.613 6.431 -12.230 1.00 88.19 82 TYR A O 1
ATOM 641 N N . ALA A 1 83 ? 4.259 8.158 -10.838 1.00 88.88 83 ALA A N 1
ATOM 642 C CA . ALA A 1 83 ? 4.832 9.157 -11.740 1.00 88.88 83 ALA A CA 1
ATOM 643 C C . ALA A 1 83 ? 6.310 8.857 -12.070 1.00 88.88 83 ALA A C 1
ATOM 645 O O . ALA A 1 83 ? 6.677 8.839 -13.246 1.00 88.88 83 ALA A O 1
ATOM 646 N N . GLU A 1 84 ? 7.129 8.519 -11.067 1.00 88.56 84 GLU A N 1
ATOM 647 C CA . GLU A 1 84 ? 8.533 8.122 -11.274 1.00 88.56 84 GLU A CA 1
ATOM 648 C C . GLU A 1 84 ? 8.641 6.896 -12.198 1.00 88.56 84 GLU A C 1
ATOM 650 O O . GLU A 1 84 ? 9.428 6.891 -13.142 1.00 88.56 84 GLU A O 1
ATOM 655 N N . LEU A 1 85 ? 7.810 5.868 -11.991 1.00 86.88 85 LEU A N 1
ATOM 656 C CA . LEU A 1 85 ? 7.794 4.675 -12.844 1.00 86.88 85 LEU A CA 1
ATOM 657 C C . LEU A 1 85 ? 7.404 4.990 -14.289 1.00 86.88 85 LEU A C 1
ATOM 659 O O . LEU A 1 85 ? 8.025 4.470 -15.217 1.00 86.88 85 LEU A O 1
ATOM 663 N N . THR A 1 86 ? 6.415 5.864 -14.499 1.00 89.00 86 THR A N 1
ATOM 664 C CA . THR A 1 86 ? 6.035 6.289 -15.855 1.00 89.00 86 THR A CA 1
ATOM 665 C C . THR A 1 86 ? 7.163 7.045 -16.554 1.00 89.00 86 THR A C 1
ATOM 667 O O . THR A 1 86 ? 7.416 6.811 -17.737 1.00 89.00 86 THR A O 1
ATOM 670 N N . GLN A 1 87 ? 7.907 7.874 -15.817 1.00 90.38 87 GLN A N 1
ATOM 671 C CA . GLN A 1 87 ? 9.081 8.567 -16.336 1.00 90.38 87 GLN A CA 1
ATOM 672 C C . GLN A 1 87 ? 10.214 7.586 -16.670 1.00 90.38 87 GLN A C 1
ATOM 674 O O . GLN A 1 87 ? 10.803 7.681 -17.748 1.00 90.38 87 GLN A O 1
ATOM 679 N N . ILE A 1 88 ? 10.487 6.610 -15.797 1.00 86.62 88 ILE A N 1
ATOM 680 C CA . ILE A 1 88 ? 11.477 5.552 -16.043 1.00 86.62 88 ILE A CA 1
ATOM 681 C C . ILE A 1 88 ? 11.103 4.760 -17.299 1.00 86.62 88 ILE A C 1
ATOM 683 O O . ILE A 1 88 ? 11.962 4.522 -18.153 1.00 86.62 88 ILE A O 1
ATOM 687 N N . ALA A 1 89 ? 9.834 4.376 -17.444 1.00 88.06 89 ALA A N 1
ATOM 688 C CA . ALA A 1 89 ? 9.358 3.651 -18.614 1.00 88.06 89 ALA A CA 1
ATOM 689 C C . ALA A 1 89 ? 9.548 4.468 -19.899 1.00 88.06 89 ALA A C 1
ATOM 691 O O . ALA A 1 89 ? 10.097 3.956 -20.874 1.00 88.06 89 ALA A O 1
ATOM 692 N N . GLN A 1 90 ? 9.199 5.758 -19.874 1.00 90.81 90 GLN A N 1
ATOM 693 C CA . GLN A 1 90 ? 9.395 6.668 -21.002 1.00 90.81 90 GLN A CA 1
ATOM 694 C C . GLN A 1 90 ? 10.877 6.808 -21.385 1.00 90.81 90 GLN A C 1
ATOM 696 O O . GLN A 1 90 ? 11.227 6.666 -22.556 1.00 90.81 90 GLN A O 1
ATOM 701 N N . GLN A 1 91 ? 11.761 7.043 -20.410 1.00 90.19 91 GLN A N 1
ATOM 702 C CA . GLN A 1 91 ? 13.205 7.198 -20.635 1.00 90.19 91 GLN A CA 1
ATOM 703 C C . GLN A 1 91 ? 13.857 5.937 -21.215 1.00 90.19 91 GLN A C 1
ATOM 705 O O . GLN A 1 91 ? 14.837 6.029 -21.951 1.00 90.19 91 GLN A O 1
ATOM 710 N N . ASN A 1 92 ? 13.314 4.763 -20.892 1.00 85.31 92 ASN A N 1
ATOM 711 C CA . ASN A 1 92 ? 13.835 3.471 -21.334 1.00 85.31 92 ASN A CA 1
ATOM 712 C C . ASN A 1 92 ? 13.043 2.862 -22.498 1.00 85.31 92 ASN A C 1
ATOM 714 O O . ASN A 1 92 ? 13.294 1.712 -22.846 1.00 85.31 92 ASN A O 1
ATOM 718 N N . GLN A 1 93 ? 12.114 3.616 -23.101 1.00 89.56 93 GLN A N 1
ATOM 719 C CA . GLN A 1 93 ? 11.266 3.159 -24.210 1.00 89.56 93 GLN A CA 1
ATOM 720 C C . GLN A 1 93 ? 10.503 1.860 -23.884 1.00 89.56 93 GLN A C 1
ATOM 722 O O . GLN A 1 93 ? 10.267 1.021 -24.751 1.00 89.56 93 GLN A O 1
ATOM 727 N N . ILE A 1 94 ? 10.118 1.688 -22.617 1.00 85.00 94 ILE A N 1
ATOM 728 C CA . ILE A 1 94 ? 9.327 0.550 -22.152 1.00 85.00 94 ILE A CA 1
ATOM 729 C C . ILE A 1 94 ? 7.859 0.852 -22.475 1.00 85.00 94 ILE A C 1
ATOM 731 O O . ILE A 1 94 ? 7.320 1.836 -21.958 1.00 85.00 94 ILE A O 1
ATOM 735 N N . PRO A 1 95 ? 7.188 0.039 -23.309 1.00 83.44 95 PRO A N 1
ATOM 736 C CA . PRO A 1 95 ? 5.787 0.258 -23.628 1.00 83.44 95 PRO A CA 1
ATOM 737 C C . PRO A 1 95 ? 4.932 -0.028 -22.394 1.00 83.44 95 PRO A C 1
ATOM 739 O O . PRO A 1 95 ? 4.866 -1.161 -21.913 1.00 83.44 95 PRO A O 1
ATOM 742 N N . LEU A 1 96 ? 4.268 1.008 -21.884 1.00 82.06 96 LEU A N 1
ATOM 743 C CA . LEU A 1 96 ? 3.256 0.843 -20.853 1.00 82.06 96 LEU A CA 1
ATOM 744 C C . LEU A 1 96 ? 1.899 0.547 -21.506 1.00 82.06 96 LEU A C 1
ATOM 746 O O . LEU A 1 96 ? 1.524 1.217 -22.471 1.00 82.06 96 LEU A O 1
ATOM 750 N N . PRO A 1 97 ? 1.143 -0.426 -20.984 1.00 73.12 97 PRO A N 1
ATOM 751 C CA . PRO A 1 97 ? -0.236 -0.654 -21.388 1.00 73.12 97 PRO A CA 1
ATOM 752 C C . PRO A 1 97 ? -1.096 0.602 -21.193 1.00 73.12 97 PRO A C 1
ATOM 754 O O . PRO A 1 97 ? -0.804 1.409 -20.303 1.00 73.12 97 PRO A O 1
ATOM 757 N N . PRO A 1 98 ? -2.193 0.757 -21.956 1.00 69.38 98 PRO A N 1
ATOM 758 C CA . PRO A 1 98 ? -3.159 1.824 -21.743 1.00 69.38 98 PRO A CA 1
ATOM 759 C C . PRO A 1 98 ? -3.947 1.540 -20.464 1.00 69.38 98 PRO A C 1
ATOM 761 O O . PRO A 1 98 ? -5.063 1.023 -20.475 1.00 69.38 98 PRO A O 1
ATOM 764 N N . PHE A 1 99 ? -3.341 1.852 -19.329 1.00 65.88 99 PHE A N 1
ATOM 765 C CA . PHE A 1 99 ? -4.061 1.884 -18.076 1.00 65.88 99 PHE A CA 1
ATOM 766 C C . PHE A 1 99 ? -5.087 3.037 -18.127 1.00 65.88 99 PHE A C 1
ATOM 768 O O . PHE A 1 99 ? -4.814 4.040 -18.790 1.00 65.88 99 PHE A O 1
ATOM 775 N N . PRO A 1 100 ? -6.246 2.946 -17.441 1.00 63.91 100 PRO A N 1
ATOM 776 C CA . PRO A 1 100 ? -7.198 4.069 -17.338 1.00 63.91 100 PRO A CA 1
ATOM 777 C C . PRO A 1 100 ? -6.538 5.354 -16.762 1.00 63.91 100 PRO A C 1
ATOM 779 O O . PRO A 1 100 ? -5.341 5.388 -16.523 1.00 63.91 100 PRO A O 1
ATOM 782 N N . ALA A 1 101 ? -7.227 6.440 -16.417 1.00 63.62 101 ALA A N 1
ATOM 783 C CA . ALA A 1 101 ? -6.581 7.497 -15.598 1.00 63.62 101 ALA A CA 1
ATOM 784 C C . ALA A 1 101 ? -6.579 7.082 -14.108 1.00 63.62 101 ALA A C 1
ATOM 786 O O . ALA A 1 101 ? -7.587 6.521 -13.674 1.00 63.62 101 ALA A O 1
ATOM 787 N N . PRO A 1 102 ? -5.478 7.209 -13.332 1.00 63.09 102 PRO A N 1
ATOM 788 C CA . PRO A 1 102 ? -5.567 7.036 -11.878 1.00 63.09 102 PRO A CA 1
ATOM 789 C C . PRO A 1 102 ? -6.582 8.045 -11.328 1.00 63.09 102 PRO A C 1
ATOM 791 O O . PRO A 1 102 ? -6.698 9.142 -11.874 1.00 63.09 102 PRO A O 1
ATOM 794 N N . LEU A 1 103 ? -7.339 7.689 -10.290 1.00 65.06 103 LEU A N 1
ATOM 795 C CA . LEU A 1 103 ? -8.299 8.620 -9.691 1.00 65.06 103 LEU A CA 1
ATOM 796 C C . LEU A 1 103 ? -7.525 9.699 -8.936 1.00 65.06 103 LEU A C 1
ATOM 798 O O . LEU A 1 103 ? -6.842 9.351 -7.984 1.00 65.06 103 LEU A O 1
ATOM 802 N N . PRO A 1 104 ? -7.597 10.979 -9.334 1.00 55.97 104 PRO A N 1
ATOM 803 C CA . PRO A 1 104 ? -6.862 12.033 -8.640 1.00 55.97 104 PRO A CA 1
ATOM 804 C C . PRO A 1 104 ? -7.534 12.440 -7.320 1.00 55.97 104 PRO A C 1
ATOM 806 O O . PRO A 1 104 ? -6.889 13.046 -6.469 1.00 55.97 104 PRO A O 1
ATOM 809 N N . ASP A 1 105 ? -8.818 12.114 -7.157 1.00 69.25 105 ASP A N 1
ATOM 810 C CA . ASP A 1 105 ? -9.664 12.526 -6.041 1.00 69.25 105 ASP A CA 1
ATOM 811 C C . ASP A 1 105 ? -9.868 11.357 -5.065 1.00 69.25 105 ASP A C 1
ATOM 813 O O . ASP A 1 105 ? -10.555 10.386 -5.386 1.00 69.25 105 ASP A O 1
ATOM 817 N N . TYR A 1 106 ? -9.254 11.455 -3.884 1.00 62.19 106 TYR A N 1
ATOM 818 C CA . TYR A 1 106 ? -9.358 10.461 -2.811 1.00 62.19 106 TYR A CA 1
ATOM 819 C C . TYR A 1 106 ? -10.667 10.566 -2.011 1.00 62.19 106 TYR A C 1
ATOM 821 O O . TYR A 1 106 ? -10.930 9.715 -1.164 1.00 62.19 106 TYR A O 1
ATOM 829 N N . ASP A 1 107 ? -11.484 11.595 -2.257 1.00 63.94 107 ASP A N 1
ATOM 830 C CA . ASP A 1 107 ? -12.806 11.753 -1.642 1.00 63.94 107 ASP A CA 1
ATOM 831 C C . ASP A 1 107 ? -13.924 11.151 -2.503 1.00 63.94 107 ASP A C 1
ATOM 833 O O . ASP A 1 107 ? -15.094 11.160 -2.109 1.00 63.94 107 ASP A O 1
ATOM 837 N N . ARG A 1 108 ? -13.581 10.601 -3.673 1.00 63.44 108 ARG A N 1
ATOM 838 C CA . ARG A 1 108 ? -14.515 9.912 -4.562 1.00 63.44 108 ARG A CA 1
ATOM 839 C C . ARG A 1 108 ? -14.341 8.409 -4.492 1.00 63.44 108 ARG A C 1
ATOM 841 O O . ARG A 1 108 ? -13.232 7.881 -4.530 1.00 63.44 108 ARG A O 1
ATOM 848 N N . GLU A 1 109 ? -15.475 7.725 -4.495 1.00 56.72 109 GLU A N 1
ATOM 849 C CA . GLU A 1 109 ? -15.512 6.288 -4.687 1.00 56.72 109 GLU A CA 1
ATOM 850 C C . GLU A 1 109 ? -14.920 5.918 -6.051 1.00 56.72 109 GLU A C 1
ATOM 852 O O . GLU A 1 109 ? -15.267 6.491 -7.090 1.00 56.72 109 GLU A O 1
ATOM 857 N N . ALA A 1 110 ? -13.992 4.963 -6.035 1.00 59.12 110 ALA A N 1
ATOM 858 C CA . ALA A 1 110 ? -13.392 4.460 -7.250 1.00 59.12 110 ALA A CA 1
ATOM 859 C C . ALA A 1 110 ? -14.416 3.696 -8.092 1.00 59.12 110 ALA A C 1
ATOM 861 O O . ALA A 1 110 ? -15.071 2.782 -7.604 1.00 59.12 110 ALA A O 1
ATOM 862 N N . THR A 1 111 ? -14.525 4.045 -9.375 1.00 57.06 111 THR A N 1
ATOM 863 C CA . THR A 1 111 ? -15.283 3.246 -10.345 1.00 57.06 111 THR A CA 1
ATOM 864 C C . THR A 1 111 ? -14.665 1.855 -10.468 1.00 57.06 111 THR A C 1
ATOM 866 O O . THR A 1 111 ? -13.438 1.757 -10.563 1.00 57.06 111 THR A O 1
ATOM 869 N N . ASP A 1 112 ? -15.500 0.814 -10.531 1.00 58.38 112 ASP A N 1
ATOM 870 C CA . ASP A 1 112 ? -15.065 -0.567 -10.770 1.00 58.38 112 ASP A CA 1
ATOM 871 C C . ASP A 1 112 ? -14.178 -0.635 -12.022 1.00 58.38 112 ASP A C 1
ATOM 873 O O . ASP A 1 112 ? -14.573 -0.193 -13.107 1.00 58.38 112 ASP A O 1
ATOM 877 N N . ILE A 1 113 ? -12.963 -1.164 -11.869 1.00 57.94 113 ILE A N 1
ATOM 878 C CA . ILE A 1 113 ? -12.111 -1.473 -13.010 1.00 57.94 113 ILE A CA 1
ATOM 879 C C . ILE A 1 113 ? -12.102 -2.979 -13.187 1.00 57.94 113 ILE A C 1
ATOM 881 O O . ILE A 1 113 ? -11.599 -3.716 -12.339 1.00 57.94 113 ILE A O 1
ATOM 885 N N . SER A 1 114 ? -12.634 -3.427 -14.326 1.00 60.03 114 SER A N 1
ATOM 886 C CA . SER A 1 114 ? -12.703 -4.847 -14.659 1.00 60.03 114 SER A CA 1
ATOM 887 C C . SER A 1 114 ? -11.337 -5.523 -14.515 1.00 60.03 114 SER A C 1
ATOM 889 O O . SER A 1 114 ? -10.348 -5.114 -15.135 1.00 60.03 114 SER A O 1
ATOM 891 N N . LYS A 1 115 ? -11.318 -6.613 -13.737 1.00 59.78 115 LYS A N 1
ATOM 892 C CA . LYS A 1 115 ? -10.155 -7.491 -13.535 1.00 59.78 115 LYS A CA 1
ATOM 893 C C . LYS A 1 115 ? -9.588 -8.001 -14.865 1.00 59.78 115 LYS A C 1
ATOM 895 O O . LYS A 1 115 ? -8.376 -8.159 -14.996 1.00 59.78 115 LYS A O 1
ATOM 900 N N . ASP A 1 116 ? -10.443 -8.215 -15.864 1.00 62.81 116 ASP A N 1
ATOM 901 C CA . ASP A 1 116 ? -10.039 -8.747 -17.168 1.00 62.81 116 ASP A CA 1
ATOM 902 C C . ASP A 1 116 ? -9.371 -7.689 -18.055 1.00 62.81 116 ASP A C 1
ATOM 904 O O . ASP A 1 116 ? -8.367 -7.983 -18.705 1.00 62.81 116 ASP A O 1
ATOM 908 N N . SER A 1 117 ? -9.847 -6.438 -18.017 1.00 61.38 117 SER A N 1
ATOM 909 C CA . SER A 1 117 ? -9.214 -5.321 -18.738 1.00 61.38 117 SER A CA 1
ATOM 910 C C . SER A 1 117 ? -7.783 -5.061 -18.262 1.00 61.38 117 SER A C 1
ATOM 912 O O . SER A 1 117 ? -6.950 -4.575 -19.023 1.00 61.38 117 SER A O 1
ATOM 914 N N . LEU A 1 118 ? -7.490 -5.393 -17.004 1.00 56.62 118 LEU A N 1
ATOM 915 C CA . LEU A 1 118 ? -6.191 -5.153 -16.384 1.00 56.62 118 LEU A CA 1
ATOM 916 C C . LEU A 1 118 ? -5.272 -6.372 -16.428 1.00 56.62 118 LEU A C 1
ATOM 918 O O . LEU A 1 118 ? -4.078 -6.197 -16.646 1.00 56.62 118 LEU A O 1
ATOM 922 N N . ALA A 1 119 ? -5.798 -7.597 -16.350 1.00 62.12 119 ALA A N 1
ATOM 923 C CA . ALA A 1 119 ? -5.006 -8.796 -16.627 1.00 62.12 119 ALA A CA 1
ATOM 924 C C . ALA A 1 119 ? -4.479 -8.814 -18.076 1.00 62.12 119 ALA A C 1
ATOM 926 O O . ALA A 1 119 ? -3.343 -9.218 -18.311 1.00 62.12 119 ALA A O 1
ATOM 927 N N . ALA A 1 120 ? -5.266 -8.312 -19.036 1.00 62.97 120 ALA A N 1
ATOM 928 C CA . ALA A 1 120 ? -4.856 -8.185 -20.437 1.00 62.97 120 ALA A CA 1
ATOM 929 C C . ALA A 1 120 ? -3.711 -7.177 -20.662 1.00 62.97 120 ALA A C 1
ATOM 931 O O . ALA A 1 120 ? -3.021 -7.243 -21.676 1.00 62.97 120 ALA A O 1
ATOM 932 N N . ALA A 1 121 ? -3.502 -6.251 -19.723 1.00 57.44 121 ALA A N 1
ATOM 933 C CA . ALA A 1 121 ? -2.442 -5.252 -19.775 1.00 57.44 121 ALA A CA 1
ATOM 934 C C . ALA A 1 121 ? -1.094 -5.780 -19.242 1.00 57.44 121 ALA A C 1
ATOM 936 O O . ALA A 1 121 ? -0.080 -5.109 -19.367 1.00 57.44 121 ALA A O 1
ATOM 937 N N . VAL A 1 122 ? -1.038 -6.960 -18.629 1.00 62.00 122 VAL A N 1
ATOM 938 C CA . VAL A 1 122 ? 0.141 -7.415 -17.878 1.00 62.00 122 VAL A CA 1
ATOM 939 C C . VAL A 1 122 ? 0.836 -8.569 -18.608 1.00 62.00 122 VAL A C 1
ATOM 941 O O . VAL A 1 122 ? 0.208 -9.352 -19.315 1.00 62.00 122 VAL A O 1
ATOM 944 N N . ILE A 1 123 ? 2.158 -8.685 -18.450 1.00 58.34 123 ILE A N 1
ATOM 945 C CA . ILE A 1 123 ? 2.966 -9.732 -19.091 1.00 58.34 123 ILE A CA 1
ATOM 946 C C . ILE A 1 123 ? 2.544 -11.117 -18.547 1.00 58.34 123 ILE A C 1
ATOM 948 O O . ILE A 1 123 ? 2.427 -11.265 -17.326 1.00 58.34 123 ILE A O 1
ATOM 952 N N . PRO A 1 124 ? 2.357 -12.153 -19.394 1.00 63.09 124 PRO A N 1
ATOM 953 C CA . PRO A 1 124 ? 1.751 -13.429 -18.993 1.00 63.09 124 PRO A CA 1
ATOM 954 C C . PRO A 1 124 ? 2.373 -14.126 -17.776 1.00 63.09 124 PRO A C 1
ATOM 956 O O . PRO A 1 124 ? 1.650 -14.779 -17.029 1.00 63.09 124 PRO A O 1
ATOM 959 N N . GLN A 1 125 ? 3.686 -13.987 -17.546 1.00 55.94 125 GLN A N 1
ATOM 960 C CA . GLN A 1 125 ? 4.363 -14.671 -16.434 1.00 55.94 125 GLN A CA 1
ATOM 961 C C . GLN A 1 125 ? 3.987 -14.136 -15.046 1.00 55.94 125 GLN A C 1
ATOM 963 O O . GLN A 1 125 ? 4.063 -14.884 -14.079 1.00 55.94 125 GLN A O 1
ATOM 968 N N . VAL A 1 126 ? 3.575 -12.871 -14.942 1.00 57.06 126 VAL A N 1
ATOM 969 C CA . VAL A 1 126 ? 3.139 -12.247 -13.676 1.00 57.06 126 VAL A CA 1
ATOM 970 C C . VAL A 1 126 ? 1.637 -11.951 -13.668 1.00 57.06 126 VAL A C 1
ATOM 972 O O . VAL A 1 126 ? 1.085 -11.559 -12.645 1.00 57.06 126 VAL A O 1
ATOM 975 N N . ALA A 1 127 ? 0.952 -12.176 -14.795 1.00 62.56 127 ALA A N 1
ATOM 976 C CA . ALA A 1 127 ? -0.466 -11.887 -14.970 1.00 62.56 127 ALA A CA 1
ATOM 977 C C . ALA A 1 127 ? -1.369 -12.689 -14.021 1.00 62.56 127 ALA A C 1
ATOM 979 O O . ALA A 1 127 ? -2.350 -12.137 -13.539 1.00 62.56 127 ALA A O 1
ATOM 980 N N . SER A 1 128 ? -1.058 -13.956 -13.715 1.00 63.50 128 SER A N 1
ATOM 981 C CA . SER A 1 128 ? -1.855 -14.766 -12.776 1.00 63.50 128 SER A CA 1
ATOM 982 C C . SER A 1 128 ? -1.770 -14.243 -11.341 1.00 63.50 128 SER A C 1
ATOM 984 O O . SER A 1 128 ? -2.790 -14.130 -10.666 1.00 63.50 128 SER A O 1
ATOM 986 N N . GLN A 1 129 ? -0.568 -13.867 -10.907 1.00 62.31 129 GLN A N 1
ATOM 987 C CA . GLN A 1 129 ? -0.289 -13.352 -9.566 1.00 62.31 129 GLN A CA 1
ATOM 988 C C . GLN A 1 129 ? -0.901 -11.962 -9.390 1.00 62.31 129 GLN A C 1
ATOM 990 O O . GLN A 1 129 ? -1.639 -11.706 -8.440 1.00 62.31 129 GLN A O 1
ATOM 995 N N . ILE A 1 130 ? -0.677 -11.087 -10.372 1.00 64.38 130 ILE A N 1
ATOM 996 C CA . ILE A 1 130 ? -1.284 -9.763 -10.422 1.00 64.38 130 ILE A CA 1
ATOM 997 C C . ILE A 1 130 ? -2.815 -9.879 -10.450 1.00 64.38 130 ILE A C 1
ATOM 999 O O . ILE A 1 130 ? -3.486 -9.161 -9.718 1.00 64.38 130 ILE A O 1
ATOM 1003 N N . LYS A 1 131 ? -3.380 -10.812 -11.226 1.00 65.06 131 LYS A N 1
ATOM 1004 C CA . LYS A 1 131 ? -4.828 -11.061 -11.266 1.00 65.06 131 LYS A CA 1
ATOM 1005 C C . LYS A 1 131 ? -5.378 -11.536 -9.919 1.00 65.06 131 LYS A C 1
ATOM 1007 O O . LYS A 1 131 ? -6.504 -11.172 -9.598 1.00 65.06 131 LYS A O 1
ATOM 1012 N N . GLY A 1 132 ? -4.609 -12.303 -9.145 1.00 68.06 132 GLY A N 1
ATOM 1013 C C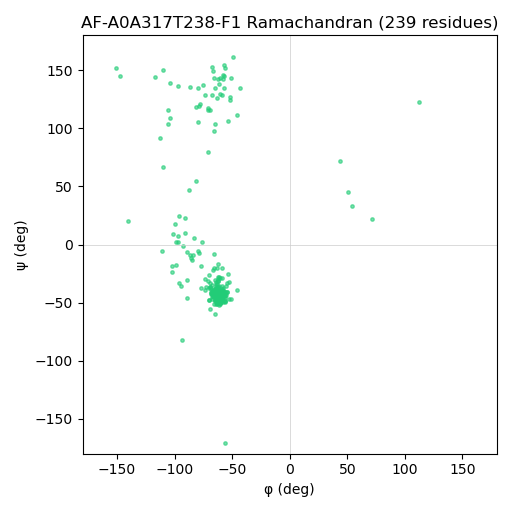A . GLY A 1 132 ? -4.955 -12.703 -7.778 1.00 68.06 132 GLY A CA 1
ATOM 1014 C C . GLY A 1 132 ? -5.025 -11.501 -6.838 1.00 68.06 132 GLY A C 1
ATOM 1015 O O . GLY A 1 132 ? -6.100 -11.180 -6.344 1.00 68.06 132 GLY A O 1
ATOM 1016 N N . LEU A 1 133 ? -3.920 -10.761 -6.695 1.00 68.94 133 LEU A N 1
ATOM 1017 C CA . LEU A 1 133 ? -3.844 -9.584 -5.818 1.00 68.94 133 LEU A CA 1
ATOM 1018 C C . LEU A 1 133 ? -4.853 -8.493 -6.212 1.00 68.94 133 LEU A C 1
ATOM 1020 O O . LEU A 1 133 ? -5.609 -8.005 -5.375 1.00 68.94 133 LEU A O 1
ATOM 1024 N N . MET A 1 134 ? -4.899 -8.131 -7.498 1.00 68.50 134 MET A N 1
ATOM 1025 C CA . MET A 1 134 ? -5.874 -7.172 -8.033 1.00 68.50 134 MET A CA 1
ATOM 1026 C C . MET A 1 134 ? -7.303 -7.700 -7.912 1.00 68.50 134 MET A C 1
ATOM 1028 O O . MET A 1 134 ? -8.241 -6.927 -7.735 1.00 68.50 134 MET A O 1
ATOM 1032 N N . GLY A 1 135 ? -7.478 -9.017 -8.015 1.00 67.50 135 GLY A N 1
ATOM 1033 C CA . GLY A 1 135 ? -8.752 -9.686 -7.839 1.00 67.50 135 GLY A CA 1
ATOM 1034 C C . GLY A 1 135 ? -9.277 -9.514 -6.424 1.00 67.50 135 GLY A C 1
ATOM 1035 O O . GLY A 1 135 ? -10.403 -9.042 -6.271 1.00 67.50 135 GLY A O 1
ATOM 1036 N N . THR A 1 136 ? -8.447 -9.813 -5.428 1.00 72.06 136 THR A N 1
ATOM 1037 C CA . THR A 1 136 ? -8.753 -9.617 -4.011 1.00 72.06 136 THR A CA 1
ATOM 1038 C C . THR A 1 136 ? -9.001 -8.142 -3.724 1.00 72.06 136 THR A C 1
ATOM 1040 O O . THR A 1 136 ? -10.072 -7.803 -3.240 1.00 72.06 136 THR A O 1
ATOM 1043 N N . MET A 1 137 ? -8.097 -7.234 -4.115 1.00 74.38 137 MET A N 1
ATOM 1044 C CA . MET A 1 137 ? -8.299 -5.791 -3.917 1.00 74.38 137 MET A CA 1
ATOM 1045 C C . MET A 1 137 ? -9.580 -5.287 -4.593 1.00 74.38 137 MET A C 1
ATOM 1047 O O . MET A 1 137 ? -10.294 -4.493 -4.003 1.00 74.38 137 MET A O 1
ATOM 1051 N N . GLY A 1 138 ? -9.918 -5.762 -5.792 1.00 70.31 138 GLY A N 1
ATOM 1052 C CA . GLY A 1 138 ? -11.175 -5.419 -6.457 1.00 70.31 138 GLY A CA 1
ATOM 1053 C C . GLY A 1 138 ? -12.411 -5.936 -5.717 1.00 70.31 138 GLY A C 1
ATOM 1054 O O . GLY A 1 138 ? -13.401 -5.218 -5.624 1.00 70.31 138 GLY A O 1
ATOM 1055 N N . ASP A 1 139 ? -12.359 -7.146 -5.154 1.00 71.62 139 ASP A N 1
ATOM 1056 C CA . ASP A 1 139 ? -13.460 -7.703 -4.353 1.00 71.62 139 ASP A CA 1
ATOM 1057 C C . ASP A 1 139 ? -13.624 -6.967 -3.018 1.00 71.62 139 ASP A C 1
ATOM 1059 O O . ASP A 1 139 ? -14.749 -6.699 -2.599 1.00 71.62 139 ASP A O 1
ATOM 1063 N N . LEU A 1 140 ? -12.511 -6.550 -2.405 1.00 72.94 140 LEU A N 1
ATOM 1064 C CA . LEU A 1 140 ? -12.485 -5.730 -1.192 1.00 72.94 140 LEU A CA 1
ATOM 1065 C C . LEU A 1 140 ? -13.208 -4.380 -1.361 1.00 72.94 140 LEU A C 1
ATOM 1067 O O . LEU A 1 140 ? -13.735 -3.833 -0.390 1.00 72.94 140 LEU A O 1
ATOM 1071 N N . LEU A 1 141 ? -13.237 -3.852 -2.588 1.00 68.50 141 LEU A N 1
ATOM 1072 C CA . LEU A 1 141 ? -13.811 -2.550 -2.940 1.00 68.50 141 LEU A CA 1
ATOM 1073 C C . LEU A 1 141 ? -15.302 -2.606 -3.315 1.00 68.50 141 LEU A C 1
ATOM 1075 O O . LEU A 1 141 ? -15.916 -1.559 -3.508 1.00 68.50 141 LEU A O 1
ATOM 1079 N N . ARG A 1 142 ? -15.910 -3.795 -3.429 1.00 67.81 142 ARG A N 1
ATOM 1080 C CA . ARG A 1 142 ? -17.322 -3.919 -3.834 1.00 67.81 142 ARG A CA 1
ATOM 1081 C C . ARG A 1 142 ? -18.264 -3.505 -2.702 1.00 67.81 142 ARG A C 1
ATOM 1083 O O . ARG A 1 142 ? -18.170 -3.992 -1.579 1.00 67.81 142 ARG A O 1
ATOM 1090 N N . THR A 1 143 ? -19.198 -2.617 -3.022 1.00 56.28 143 THR A N 1
ATOM 1091 C CA . THR A 1 143 ? -20.063 -1.879 -2.085 1.00 56.28 143 THR A CA 1
ATOM 1092 C C . THR A 1 143 ? -21.159 -2.711 -1.439 1.00 56.28 143 THR A C 1
ATOM 1094 O O . THR A 1 143 ? -21.542 -2.457 -0.299 1.00 56.28 143 THR A O 1
ATOM 1097 N N . ASP A 1 144 ? -21.645 -3.733 -2.137 1.00 52.97 144 ASP A N 1
ATOM 1098 C CA . ASP A 1 144 ? -22.929 -4.359 -1.800 1.00 52.97 144 ASP A CA 1
ATOM 1099 C C . ASP A 1 144 ? -22.793 -5.430 -0.698 1.00 52.97 144 ASP A C 1
ATOM 1101 O O . ASP A 1 144 ? -23.781 -5.854 -0.100 1.00 52.97 144 ASP A O 1
ATOM 1105 N N . GLN A 1 145 ? -21.554 -5.838 -0.397 1.00 56.38 145 GLN A N 1
ATOM 1106 C CA . GLN A 1 145 ? -21.160 -6.729 0.707 1.00 56.38 145 GLN A CA 1
ATOM 1107 C C . GLN A 1 145 ? -19.847 -6.269 1.373 1.00 56.38 145 GLN A C 1
ATOM 1109 O O . GLN A 1 145 ? -19.146 -7.066 1.993 1.00 56.38 145 GLN A O 1
ATOM 1114 N N . GLY A 1 146 ? -19.485 -4.994 1.196 1.00 65.19 146 GLY A N 1
ATOM 1115 C CA . GLY A 1 146 ? -18.124 -4.512 1.412 1.00 65.19 146 GLY A CA 1
ATOM 1116 C C . GLY A 1 146 ? -17.583 -4.744 2.821 1.00 65.19 146 GLY A C 1
ATOM 1117 O O . GLY A 1 146 ? -18.280 -4.568 3.822 1.00 65.19 146 GLY A O 1
ATOM 1118 N N . TYR A 1 147 ? -16.294 -5.070 2.887 1.00 73.19 147 TYR A N 1
ATOM 1119 C CA . TYR A 1 147 ? -15.550 -5.220 4.135 1.00 73.19 147 TYR A CA 1
ATOM 1120 C C . TYR A 1 147 ? -15.621 -3.957 4.990 1.00 73.19 147 TYR A C 1
ATOM 1122 O O . TYR A 1 147 ? -15.762 -2.840 4.477 1.00 73.19 147 TYR A O 1
ATOM 1130 N N . HIS A 1 148 ? -15.510 -4.124 6.307 1.00 84.44 148 HIS A N 1
ATOM 1131 C CA . HIS A 1 148 ? -15.432 -2.993 7.220 1.00 84.44 148 HIS A CA 1
ATOM 1132 C C . HIS A 1 148 ? -14.169 -2.166 6.921 1.00 84.44 148 HIS A C 1
ATOM 1134 O O . HIS A 1 148 ? -13.113 -2.728 6.622 1.00 84.44 148 HIS A O 1
ATOM 1140 N N . TRP A 1 149 ? -14.245 -0.832 7.020 1.00 85.44 149 TRP A N 1
ATOM 1141 C CA . TRP A 1 149 ? -13.105 0.049 6.717 1.00 85.44 149 TRP A CA 1
ATOM 1142 C C . TRP A 1 149 ? -11.868 -0.324 7.546 1.00 85.44 149 TRP A C 1
ATOM 1144 O O . TRP A 1 149 ? -10.755 -0.278 7.035 1.00 85.44 149 TRP A O 1
ATOM 1154 N N . GLY A 1 150 ? -12.066 -0.754 8.799 1.00 86.38 150 GLY A N 1
ATOM 1155 C CA . GLY A 1 150 ? -10.990 -1.200 9.685 1.00 86.38 150 GLY A CA 1
ATOM 1156 C C . GLY A 1 150 ? -10.292 -2.458 9.170 1.00 86.38 150 GLY A C 1
ATOM 1157 O O . GLY A 1 150 ? -9.072 -2.543 9.236 1.00 86.38 150 GLY A O 1
ATOM 1158 N N . SER A 1 151 ? -11.037 -3.388 8.568 1.00 86.38 151 SER A N 1
ATOM 1159 C CA . SER A 1 151 ? -10.489 -4.603 7.952 1.00 86.38 151 SER A CA 1
ATOM 1160 C C . SER A 1 151 ? -9.672 -4.274 6.701 1.00 86.38 151 SER A C 1
ATOM 1162 O O . SER A 1 151 ? -8.563 -4.775 6.527 1.00 86.38 151 SER A O 1
ATOM 1164 N N . LEU A 1 152 ? -10.178 -3.361 5.866 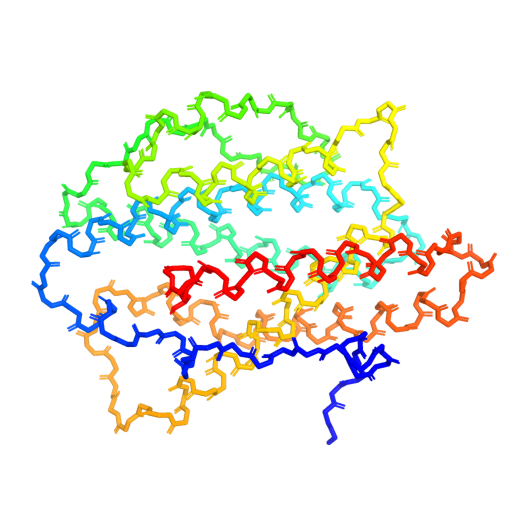1.00 85.38 152 LEU A N 1
ATOM 1165 C CA . LEU A 1 152 ? -9.458 -2.842 4.697 1.00 85.38 152 LEU A CA 1
ATOM 1166 C C . LEU A 1 152 ? -8.194 -2.067 5.093 1.00 85.38 152 LEU A C 1
ATOM 1168 O O . LEU A 1 152 ? -7.160 -2.154 4.433 1.00 85.38 152 LEU A O 1
ATOM 1172 N N . ALA A 1 153 ? -8.265 -1.313 6.186 1.00 86.06 153 ALA A N 1
ATOM 1173 C CA . ALA A 1 153 ? -7.139 -0.563 6.707 1.00 86.06 153 ALA A CA 1
ATOM 1174 C C . ALA A 1 153 ? -6.095 -1.493 7.353 1.00 86.06 153 ALA A C 1
ATOM 1176 O O . ALA A 1 153 ? -4.903 -1.274 7.159 1.00 86.06 153 ALA A O 1
ATOM 1177 N N . ALA A 1 154 ? -6.516 -2.566 8.034 1.00 86.12 154 ALA A N 1
ATOM 1178 C CA . ALA A 1 154 ? -5.637 -3.605 8.575 1.00 86.12 154 ALA A CA 1
ATOM 1179 C C . ALA A 1 154 ? -4.853 -4.339 7.481 1.00 86.12 154 ALA A C 1
ATOM 1181 O O . ALA A 1 154 ? -3.647 -4.537 7.632 1.00 86.12 154 ALA A O 1
ATOM 1182 N N . PHE A 1 155 ? -5.521 -4.669 6.368 1.00 85.44 155 PHE A N 1
ATOM 1183 C CA . PHE A 1 155 ? -4.887 -5.226 5.171 1.00 85.44 155 PHE A CA 1
ATOM 1184 C C . PHE A 1 155 ? -3.694 -4.362 4.726 1.00 85.44 155 PHE A C 1
ATOM 1186 O O . PHE A 1 155 ? -2.591 -4.874 4.538 1.00 85.44 155 PHE A O 1
ATOM 1193 N N . ILE A 1 156 ? -3.865 -3.036 4.661 1.00 83.75 156 ILE A N 1
ATOM 1194 C CA . ILE A 1 156 ? -2.758 -2.131 4.323 1.00 83.75 156 ILE A CA 1
ATOM 1195 C C . ILE A 1 156 ? -1.761 -1.968 5.465 1.00 83.75 156 ILE A C 1
ATOM 1197 O O . ILE A 1 156 ? -0.568 -1.888 5.203 1.00 83.75 156 ILE A O 1
ATOM 1201 N N . GLY A 1 157 ? -2.203 -1.893 6.718 1.00 83.88 157 GLY A N 1
ATOM 1202 C CA . GLY A 1 157 ? -1.297 -1.724 7.855 1.00 83.88 157 GLY A CA 1
ATOM 1203 C C . GLY A 1 157 ? -0.237 -2.821 7.912 1.00 83.88 157 GLY A C 1
ATOM 1204 O O . GLY A 1 157 ? 0.943 -2.534 8.100 1.00 83.88 157 GLY A O 1
ATOM 1205 N N . VAL A 1 158 ? -0.643 -4.062 7.641 1.00 81.62 158 VAL A N 1
ATOM 1206 C CA . VAL A 1 158 ? 0.270 -5.207 7.539 1.00 81.62 158 VAL A CA 1
ATOM 1207 C C . VAL A 1 158 ? 1.163 -5.117 6.296 1.00 81.62 158 VAL A C 1
ATOM 1209 O O . VAL A 1 158 ? 2.354 -5.422 6.378 1.00 81.62 158 VAL A O 1
ATOM 1212 N N . ALA A 1 159 ? 0.643 -4.615 5.172 1.00 78.25 159 ALA A N 1
ATOM 1213 C CA . ALA A 1 159 ? 1.462 -4.304 3.999 1.00 78.25 159 ALA A CA 1
ATOM 1214 C C . ALA A 1 159 ? 2.526 -3.232 4.288 1.00 78.25 159 ALA A C 1
ATOM 1216 O O . ALA A 1 159 ? 3.665 -3.363 3.845 1.00 78.25 159 ALA A O 1
ATOM 1217 N N . ALA A 1 160 ? 2.185 -2.200 5.061 1.00 75.06 160 ALA A N 1
ATOM 1218 C CA . ALA A 1 160 ? 3.099 -1.135 5.458 1.00 75.06 160 ALA A CA 1
ATOM 1219 C C . ALA A 1 160 ? 4.218 -1.657 6.378 1.00 75.06 160 ALA A C 1
ATOM 1221 O O . ALA A 1 160 ? 5.369 -1.256 6.226 1.00 75.06 160 ALA A O 1
ATOM 1222 N N . ASP A 1 161 ? 3.919 -2.590 7.288 1.00 75.12 161 ASP A N 1
ATOM 1223 C CA . ASP A 1 161 ? 4.934 -3.275 8.101 1.00 75.12 161 ASP A CA 1
ATOM 1224 C C . ASP A 1 161 ? 5.902 -4.102 7.251 1.00 75.12 161 ASP A C 1
ATOM 1226 O O . ASP A 1 161 ? 7.122 -3.952 7.368 1.00 75.12 161 ASP A O 1
ATOM 1230 N N . ALA A 1 162 ? 5.360 -4.946 6.369 1.00 74.19 162 ALA A N 1
ATOM 1231 C CA . ALA A 1 162 ? 6.149 -5.750 5.441 1.00 74.19 162 ALA A CA 1
ATOM 1232 C C . ALA A 1 162 ? 7.063 -4.868 4.576 1.00 74.19 162 ALA A C 1
ATOM 1234 O O . ALA A 1 162 ? 8.254 -5.142 4.424 1.00 74.19 162 ALA A O 1
ATOM 1235 N N . TYR A 1 163 ? 6.510 -3.763 4.080 1.00 71.88 163 TYR A N 1
ATOM 1236 C CA . TYR A 1 163 ? 7.202 -2.753 3.300 1.00 71.88 163 TYR A CA 1
ATOM 1237 C C . TYR A 1 163 ? 8.361 -2.099 4.073 1.00 71.88 163 TYR A C 1
ATOM 1239 O O . TYR A 1 163 ? 9.491 -2.079 3.586 1.00 71.88 163 TYR A O 1
ATOM 1247 N N . VAL A 1 164 ? 8.122 -1.605 5.295 1.00 71.62 164 VAL A N 1
ATOM 1248 C CA . VAL A 1 164 ? 9.166 -0.973 6.125 1.00 71.62 164 VAL A CA 1
ATOM 1249 C C . VAL A 1 164 ? 10.296 -1.959 6.432 1.00 71.62 164 VAL A C 1
ATOM 1251 O O . VAL A 1 164 ? 11.469 -1.594 6.342 1.00 71.62 164 VAL A O 1
ATOM 1254 N N . ASN A 1 165 ? 9.961 -3.214 6.739 1.00 70.38 165 ASN A N 1
ATOM 1255 C CA . ASN A 1 165 ? 10.956 -4.259 6.983 1.00 70.38 165 ASN A CA 1
ATOM 1256 C C . ASN A 1 165 ? 11.814 -4.522 5.738 1.00 70.38 165 ASN A C 1
ATOM 1258 O O . ASN A 1 165 ? 13.040 -4.580 5.837 1.00 70.38 165 ASN A O 1
ATOM 1262 N N . ALA A 1 166 ? 11.190 -4.608 4.561 1.00 70.00 166 ALA A N 1
ATOM 1263 C CA . ALA A 1 166 ? 11.888 -4.797 3.293 1.00 70.00 166 ALA A CA 1
ATOM 1264 C C . ALA A 1 166 ? 12.829 -3.620 2.968 1.00 70.00 166 ALA A C 1
ATOM 1266 O O . ALA A 1 166 ? 13.979 -3.824 2.571 1.00 70.00 166 ALA A O 1
ATOM 1267 N N . VAL A 1 167 ? 12.381 -2.382 3.200 1.00 66.88 167 VAL A N 1
ATOM 1268 C CA . VAL A 1 167 ? 13.198 -1.171 3.027 1.00 66.88 167 VAL A CA 1
ATOM 1269 C C . VAL A 1 167 ? 14.410 -1.165 3.954 1.00 66.88 167 VAL A C 1
ATOM 1271 O O . VAL A 1 167 ? 15.516 -0.862 3.504 1.00 66.88 167 VAL A O 1
ATOM 1274 N N . ASN A 1 168 ? 14.223 -1.485 5.235 1.00 69.31 168 ASN A N 1
ATOM 1275 C CA . ASN A 1 168 ? 15.316 -1.494 6.206 1.00 69.31 168 ASN A CA 1
ATOM 1276 C C . ASN A 1 168 ? 16.367 -2.550 5.845 1.00 69.31 168 ASN A C 1
ATOM 1278 O O . ASN A 1 168 ? 17.546 -2.214 5.758 1.00 69.31 168 ASN A O 1
ATOM 1282 N N . ALA A 1 169 ? 15.940 -3.770 5.501 1.00 68.44 169 ALA A N 1
ATOM 1283 C CA . ALA A 1 169 ? 16.841 -4.820 5.022 1.00 68.44 169 ALA A CA 1
ATOM 1284 C C . ALA A 1 169 ? 17.621 -4.385 3.765 1.00 68.44 169 ALA A C 1
ATOM 1286 O O . ALA A 1 169 ? 18.823 -4.624 3.640 1.00 68.44 16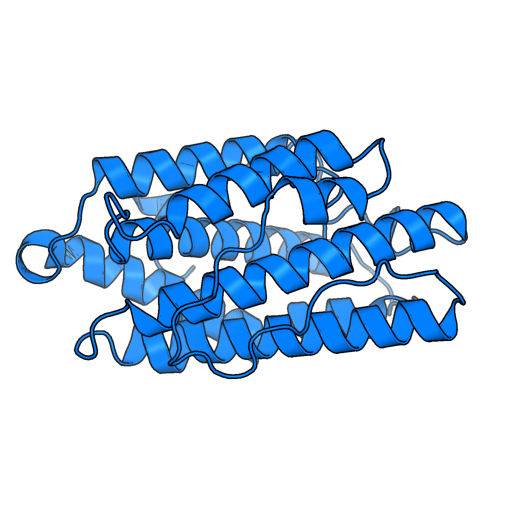9 ALA A O 1
ATOM 1287 N N . THR A 1 170 ? 16.963 -3.666 2.850 1.00 65.31 170 THR A N 1
ATOM 1288 C CA . THR A 1 170 ? 17.614 -3.112 1.653 1.00 65.31 170 THR A CA 1
ATOM 1289 C C . THR A 1 170 ? 18.692 -2.095 2.020 1.00 65.31 170 THR A C 1
ATOM 1291 O O . THR A 1 170 ? 19.818 -2.212 1.545 1.00 65.31 170 THR A O 1
ATOM 1294 N N . LYS A 1 171 ? 18.378 -1.124 2.889 1.00 65.00 171 LYS A N 1
ATOM 1295 C CA . LYS A 1 171 ? 19.331 -0.097 3.348 1.00 65.00 171 LYS A CA 1
ATOM 1296 C C . LYS A 1 171 ? 20.545 -0.711 4.049 1.00 65.00 171 LYS A C 1
ATOM 1298 O O . LYS A 1 171 ? 21.659 -0.244 3.844 1.00 65.00 171 LYS A O 1
ATOM 1303 N N . GLU A 1 172 ? 20.336 -1.756 4.845 1.00 66.00 172 GLU A N 1
ATOM 1304 C CA . GLU A 1 172 ? 21.402 -2.461 5.568 1.00 66.00 172 GLU A CA 1
ATOM 1305 C C . GLU A 1 172 ? 22.311 -3.277 4.636 1.00 66.00 172 GLU A C 1
ATOM 1307 O O . GLU A 1 172 ? 23.507 -3.410 4.891 1.00 66.00 172 GLU A O 1
ATOM 1312 N N . SER A 1 173 ? 21.761 -3.794 3.534 1.00 62.75 173 SER A N 1
ATOM 1313 C CA . SER A 1 173 ? 22.484 -4.643 2.578 1.00 62.75 173 SER A CA 1
ATOM 1314 C C . SER A 1 173 ? 23.243 -3.890 1.474 1.00 62.75 173 SER A C 1
ATOM 1316 O O . SER A 1 173 ? 24.010 -4.518 0.742 1.00 62.75 173 SER A O 1
ATOM 1318 N N . GLN A 1 174 ? 23.062 -2.569 1.327 1.00 58.16 174 GLN A N 1
ATOM 1319 C CA . GLN A 1 174 ? 23.659 -1.784 0.235 1.00 58.16 174 GLN A CA 1
ATOM 1320 C C . GLN A 1 174 ? 24.839 -0.904 0.699 1.00 58.16 174 GLN A C 1
ATOM 1322 O O . GLN A 1 174 ? 24.629 0.167 1.265 1.00 58.16 174 GLN A O 1
ATOM 1327 N N . PRO A 1 175 ? 26.098 -1.287 0.410 1.00 46.59 175 PRO A N 1
ATOM 1328 C CA . PRO A 1 175 ? 27.282 -0.530 0.823 1.00 46.59 175 PRO A CA 1
ATOM 1329 C C . PRO A 1 175 ? 27.657 0.649 -0.103 1.00 46.59 175 PRO A C 1
ATOM 1331 O O . PRO A 1 175 ? 28.728 1.229 0.071 1.00 46.59 175 PRO A O 1
ATOM 1334 N N . THR A 1 176 ? 26.866 1.002 -1.127 1.00 52.00 176 THR A N 1
ATOM 1335 C CA . THR A 1 176 ? 27.281 1.982 -2.160 1.00 52.00 176 THR A CA 1
ATOM 1336 C C . THR A 1 176 ? 26.093 2.794 -2.702 1.00 52.00 176 THR A C 1
ATOM 1338 O O . THR A 1 176 ? 25.004 2.232 -2.820 1.00 52.00 176 THR A O 1
ATOM 1341 N N . PRO A 1 177 ? 26.257 4.093 -3.048 1.00 53.41 177 PRO A N 1
ATOM 1342 C CA . PRO A 1 177 ? 25.182 4.892 -3.640 1.00 53.41 177 PRO A CA 1
ATOM 1343 C C . PRO A 1 177 ? 24.671 4.268 -4.945 1.00 53.41 177 PRO A C 1
ATOM 1345 O O . PRO A 1 177 ? 25.459 3.963 -5.838 1.00 53.41 177 PRO A O 1
ATOM 1348 N N . MET A 1 178 ? 23.354 4.084 -5.057 1.00 54.22 178 MET A N 1
ATOM 1349 C CA . MET A 1 178 ? 22.707 3.532 -6.249 1.00 54.22 178 MET A CA 1
ATOM 1350 C C . MET A 1 178 ? 22.876 4.466 -7.464 1.00 54.22 178 MET A C 1
ATOM 1352 O O . MET A 1 178 ? 22.124 5.427 -7.612 1.00 54.22 178 MET A O 1
ATOM 1356 N N . GLU A 1 179 ? 23.771 4.145 -8.400 1.00 55.75 179 GLU A N 1
ATOM 1357 C CA . GLU A 1 179 ? 23.729 4.670 -9.780 1.00 55.75 179 GLU A CA 1
ATOM 1358 C C . GLU A 1 179 ? 22.722 3.861 -10.625 1.00 55.75 179 GLU A C 1
ATOM 1360 O O . GLU A 1 179 ? 23.057 3.266 -11.649 1.00 55.75 179 GLU A O 1
ATOM 1365 N N . HIS A 1 180 ? 21.469 3.763 -10.171 1.00 66.94 180 HIS A N 1
ATOM 1366 C CA . HIS A 1 180 ? 20.471 2.889 -10.796 1.00 66.94 180 HIS A CA 1
ATOM 1367 C C . HIS A 1 180 ? 19.291 3.664 -11.370 1.00 66.94 180 HIS A C 1
ATOM 1369 O O . HIS A 1 180 ? 18.794 4.624 -10.787 1.00 66.94 180 HIS A O 1
ATOM 1375 N N . LYS A 1 181 ? 18.779 3.176 -12.506 1.00 71.62 181 LYS A N 1
ATOM 1376 C CA . LYS A 1 181 ? 17.632 3.755 -13.226 1.00 71.62 181 LYS A CA 1
ATOM 1377 C C . LYS A 1 181 ? 16.350 3.828 -12.386 1.00 71.62 181 LYS A C 1
ATOM 1379 O O . LYS A 1 181 ? 15.468 4.610 -12.706 1.00 71.62 181 LYS A O 1
ATOM 1384 N N . ALA A 1 182 ? 16.254 3.033 -11.321 1.00 72.50 182 ALA A N 1
ATOM 1385 C CA . ALA A 1 182 ? 15.126 3.007 -10.394 1.00 72.50 182 ALA A CA 1
ATOM 1386 C C . ALA A 1 182 ? 15.356 3.816 -9.100 1.00 72.50 182 ALA A C 1
ATOM 1388 O O . ALA A 1 182 ? 14.479 3.840 -8.239 1.00 72.50 182 ALA A O 1
ATOM 1389 N N . ALA A 1 183 ? 16.502 4.492 -8.947 1.00 76.25 183 ALA A N 1
ATOM 1390 C CA . ALA A 1 183 ? 16.821 5.250 -7.737 1.00 76.25 183 ALA A CA 1
ATOM 1391 C C . ALA A 1 183 ? 15.746 6.289 -7.349 1.00 76.25 183 ALA A C 1
ATOM 1393 O O . ALA A 1 183 ? 15.407 6.330 -6.168 1.00 76.25 183 ALA A O 1
ATOM 1394 N N . PRO A 1 184 ? 15.127 7.054 -8.276 1.00 80.88 184 PRO A N 1
ATOM 1395 C CA . PRO A 1 184 ? 14.060 7.995 -7.912 1.00 80.88 184 PRO A CA 1
ATOM 1396 C C . PRO A 1 184 ? 12.830 7.312 -7.299 1.00 80.88 184 PRO A C 1
ATOM 1398 O O . PRO A 1 184 ? 12.275 7.781 -6.303 1.00 80.88 184 PRO A O 1
ATOM 1401 N N . PHE A 1 185 ? 12.438 6.161 -7.852 1.00 82.69 185 PHE A N 1
ATOM 1402 C CA . PHE A 1 185 ? 11.338 5.347 -7.336 1.00 82.69 185 PHE A CA 1
ATOM 1403 C C . PHE A 1 185 ? 11.645 4.826 -5.926 1.00 82.69 185 PHE A C 1
ATOM 1405 O O . PHE A 1 185 ? 10.854 5.033 -5.004 1.00 82.69 185 PHE A O 1
ATOM 1412 N N . VAL A 1 186 ? 12.825 4.225 -5.736 1.00 77.31 186 VAL A N 1
ATOM 1413 C CA . VAL A 1 186 ? 13.259 3.697 -4.434 1.00 77.31 186 VAL A CA 1
ATOM 1414 C C . VAL A 1 186 ? 13.395 4.821 -3.408 1.00 77.31 186 VAL A C 1
ATOM 1416 O O . VAL A 1 186 ? 12.891 4.703 -2.295 1.00 77.31 186 VAL A O 1
ATOM 1419 N N . GLN A 1 187 ? 14.009 5.951 -3.760 1.00 81.06 187 GLN A N 1
ATOM 1420 C CA . GLN A 1 187 ? 14.165 7.096 -2.860 1.00 81.06 187 GLN A CA 1
ATOM 1421 C C . GLN A 1 187 ? 12.813 7.631 -2.380 1.00 81.06 187 GLN A C 1
ATOM 1423 O O . GLN A 1 187 ? 12.651 7.954 -1.205 1.00 81.06 187 GLN A O 1
ATOM 1428 N N . ARG A 1 188 ? 11.823 7.707 -3.273 1.00 85.31 188 ARG A N 1
ATOM 1429 C CA . ARG A 1 188 ? 10.484 8.177 -2.916 1.00 85.31 188 ARG A CA 1
ATOM 1430 C C . ARG A 1 188 ? 9.794 7.244 -1.940 1.00 85.31 188 ARG A C 1
ATOM 1432 O O . ARG A 1 188 ? 9.264 7.688 -0.921 1.00 85.31 188 ARG A O 1
ATOM 1439 N N . LEU A 1 189 ? 9.824 5.958 -2.252 1.00 78.12 189 LEU A N 1
ATOM 1440 C CA . LEU A 1 189 ? 9.227 4.931 -1.422 1.00 78.12 189 LEU A CA 1
ATOM 1441 C C . LEU A 1 189 ? 9.942 4.868 -0.055 1.00 78.12 189 LEU A C 1
ATOM 1443 O O . LEU A 1 189 ? 9.301 4.732 0.986 1.00 78.12 189 LEU A O 1
ATOM 1447 N N . THR A 1 190 ? 11.251 5.085 -0.004 1.00 80.12 190 THR A N 1
ATOM 1448 C CA . THR A 1 190 ? 12.036 5.062 1.244 1.00 80.12 190 THR A CA 1
ATOM 1449 C C . THR A 1 190 ? 12.161 6.416 1.955 1.00 80.12 190 THR A C 1
ATOM 1451 O O . THR A 1 190 ? 12.945 6.531 2.906 1.00 80.12 190 THR A O 1
ATOM 1454 N N . SER A 1 191 ? 11.404 7.425 1.511 1.00 85.12 191 SER A N 1
ATOM 1455 C CA . SER A 1 191 ? 11.433 8.783 2.062 1.00 85.12 191 SER A CA 1
ATOM 1456 C C . SER A 1 191 ? 10.894 8.847 3.493 1.00 85.12 191 SER A C 1
ATOM 1458 O O . SER A 1 191 ? 10.030 8.062 3.882 1.00 85.12 191 SER A O 1
ATOM 1460 N N . GLU A 1 192 ? 11.368 9.824 4.271 1.00 89.19 192 GLU A N 1
ATOM 1461 C CA . GLU A 1 192 ? 10.922 10.037 5.656 1.00 89.19 192 GLU A CA 1
ATOM 1462 C C . GLU A 1 192 ? 9.403 10.219 5.750 1.00 89.19 192 GLU A C 1
ATOM 1464 O O . GLU A 1 192 ? 8.769 9.614 6.608 1.00 89.19 192 GLU A O 1
ATOM 1469 N N . ASN A 1 193 ? 8.803 10.956 4.811 1.00 89.12 193 ASN A N 1
ATOM 1470 C CA . ASN A 1 193 ? 7.354 11.163 4.766 1.00 89.12 193 ASN A CA 1
ATOM 1471 C C . ASN A 1 193 ? 6.582 9.849 4.577 1.00 89.12 193 ASN A C 1
ATOM 1473 O O . ASN A 1 193 ? 5.549 9.649 5.211 1.00 89.12 193 ASN A O 1
ATOM 1477 N N . MET A 1 194 ? 7.076 8.948 3.719 1.00 88.50 194 MET A N 1
ATOM 1478 C CA . MET A 1 194 ? 6.440 7.647 3.502 1.00 88.50 194 MET A CA 1
ATOM 1479 C C . MET A 1 194 ? 6.556 6.760 4.746 1.00 88.50 194 MET A C 1
ATOM 1481 O O . MET A 1 194 ? 5.593 6.100 5.139 1.00 88.50 194 MET A O 1
ATOM 1485 N N . LEU A 1 195 ? 7.727 6.758 5.386 1.00 88.69 195 LEU A N 1
ATOM 1486 C CA . LEU A 1 195 ? 7.976 5.967 6.590 1.00 88.69 195 LEU A CA 1
ATOM 1487 C C . LEU A 1 195 ? 7.173 6.483 7.792 1.00 88.69 195 LEU A C 1
ATOM 1489 O O . LEU A 1 195 ? 6.631 5.676 8.548 1.00 88.69 195 LEU A O 1
ATOM 1493 N N . GLU A 1 196 ? 7.032 7.801 7.943 1.00 92.00 196 GLU A N 1
ATOM 1494 C CA . GLU A 1 196 ? 6.190 8.389 8.989 1.00 92.00 196 GLU A CA 1
ATOM 1495 C C . GLU A 1 196 ? 4.705 8.086 8.745 1.00 92.00 196 GLU A C 1
ATOM 1497 O O . GLU A 1 196 ? 4.001 7.707 9.679 1.00 92.00 196 GLU A O 1
ATOM 1502 N N . ALA A 1 197 ? 4.237 8.131 7.493 1.00 92.12 197 ALA A N 1
ATOM 1503 C CA . ALA A 1 197 ? 2.877 7.716 7.146 1.00 92.12 197 ALA A CA 1
ATOM 1504 C C . ALA A 1 197 ? 2.612 6.246 7.526 1.00 92.12 197 ALA A C 1
ATOM 1506 O O . ALA A 1 197 ? 1.593 5.933 8.144 1.00 92.12 197 ALA A O 1
ATOM 1507 N N . CYS A 1 198 ? 3.557 5.343 7.226 1.00 90.31 198 CYS A N 1
ATOM 1508 C CA . CYS A 1 198 ? 3.479 3.935 7.635 1.00 90.31 198 CYS A CA 1
ATOM 1509 C C . CYS A 1 198 ? 3.393 3.792 9.159 1.00 90.31 198 CYS A C 1
ATOM 1511 O O . CYS A 1 198 ? 2.608 2.993 9.668 1.00 90.31 198 CYS A O 1
ATOM 1513 N N . LYS A 1 199 ? 4.191 4.571 9.895 1.00 90.38 199 LYS A N 1
ATOM 1514 C CA . LYS A 1 199 ? 4.176 4.583 11.359 1.00 90.38 199 LYS A CA 1
ATOM 1515 C C . LYS A 1 199 ? 2.824 5.041 11.909 1.00 90.38 199 LYS A C 1
ATOM 1517 O O . LYS A 1 199 ? 2.275 4.351 12.765 1.00 90.38 199 LYS A O 1
ATOM 1522 N N . VAL A 1 200 ? 2.261 6.134 11.391 1.00 93.25 200 VAL A N 1
ATOM 1523 C CA . VAL A 1 200 ? 0.936 6.627 11.802 1.00 93.25 200 VAL A CA 1
ATOM 1524 C C . VAL A 1 200 ? -0.137 5.571 11.543 1.00 93.25 200 VAL A C 1
ATOM 1526 O O . VAL A 1 200 ? -0.936 5.294 12.434 1.00 93.25 200 VAL A O 1
ATOM 1529 N N . ILE A 1 201 ? -0.132 4.938 10.363 1.00 93.31 201 ILE A N 1
ATOM 1530 C CA . ILE A 1 201 ? -1.075 3.859 10.027 1.00 93.31 201 ILE A CA 1
ATOM 1531 C C . ILE A 1 201 ? -0.988 2.731 11.063 1.00 93.31 201 ILE A C 1
ATOM 1533 O O . ILE A 1 201 ? -2.011 2.304 11.593 1.00 93.31 201 ILE A O 1
ATOM 1537 N N . ARG A 1 202 ? 0.222 2.272 11.395 1.00 90.06 202 ARG A N 1
ATOM 1538 C CA . ARG A 1 202 ? 0.432 1.193 12.371 1.00 90.06 202 ARG A CA 1
ATOM 1539 C C . ARG A 1 202 ? -0.086 1.548 13.766 1.00 90.06 202 ARG A C 1
ATOM 1541 O O . ARG A 1 202 ? -0.814 0.756 14.362 1.00 90.06 202 ARG A O 1
ATOM 1548 N N . GLU A 1 203 ? 0.265 2.730 14.268 1.00 91.75 203 GLU A N 1
ATOM 1549 C CA . GLU A 1 203 ? -0.157 3.211 15.589 1.00 91.75 203 GLU A CA 1
ATOM 1550 C C . GLU A 1 203 ? -1.680 3.348 15.680 1.00 91.75 203 GLU A C 1
ATOM 1552 O O . GLU A 1 203 ? -2.309 2.836 16.610 1.00 91.75 203 GLU A O 1
ATOM 1557 N N . GLU A 1 204 ? -2.283 4.011 14.693 1.00 93.12 204 GLU A N 1
ATOM 1558 C CA . GLU A 1 204 ? -3.715 4.291 14.692 1.00 93.12 204 GLU A CA 1
ATOM 1559 C C . GLU A 1 204 ? -4.553 3.027 14.506 1.00 93.12 204 GLU A C 1
ATOM 1561 O O . GLU A 1 204 ? -5.619 2.921 15.105 1.00 93.12 204 GLU A O 1
ATOM 1566 N N . LEU A 1 205 ? -4.082 2.032 13.751 1.00 92.25 205 LEU A N 1
ATOM 1567 C CA . LEU A 1 205 ? -4.792 0.757 13.619 1.00 92.25 205 LEU A CA 1
ATOM 1568 C C . LEU A 1 205 ? -4.824 -0.039 14.925 1.00 92.25 205 LEU A C 1
ATOM 1570 O O . LEU A 1 205 ? -5.860 -0.613 15.263 1.00 92.25 205 LEU A O 1
ATOM 1574 N N . VAL A 1 206 ? -3.726 -0.042 15.687 1.00 92.06 206 VAL A N 1
ATOM 1575 C CA . VAL A 1 206 ? -3.698 -0.660 17.022 1.00 92.06 206 VAL A CA 1
ATOM 1576 C C . VAL A 1 206 ? -4.672 0.056 17.960 1.00 92.06 206 VAL A C 1
ATOM 1578 O O . VAL A 1 206 ? -5.436 -0.607 18.663 1.00 92.06 206 VAL A O 1
ATOM 1581 N N . ARG A 1 207 ? -4.716 1.396 17.924 1.00 92.38 207 ARG A N 1
ATOM 1582 C CA . ARG A 1 207 ? -5.693 2.184 18.693 1.00 92.38 207 ARG A CA 1
ATOM 1583 C C . ARG A 1 207 ? -7.135 1.855 18.289 1.00 92.38 207 ARG A C 1
ATOM 1585 O O . ARG A 1 207 ? -7.945 1.524 19.150 1.00 92.38 207 ARG A O 1
ATOM 1592 N N . CYS A 1 208 ? -7.446 1.877 16.992 1.00 90.75 208 CYS A N 1
ATOM 1593 C CA . CYS A 1 208 ? -8.787 1.589 16.470 1.00 90.75 208 CYS A CA 1
ATOM 1594 C C . CYS A 1 208 ? -9.279 0.193 16.871 1.00 90.75 208 CYS A C 1
ATOM 1596 O O . CYS A 1 208 ? -10.462 0.018 17.172 1.00 90.75 208 CYS A O 1
ATOM 1598 N N . ARG A 1 209 ? -8.369 -0.789 16.896 1.00 90.56 209 ARG A N 1
ATOM 1599 C CA . ARG A 1 209 ? -8.634 -2.144 17.386 1.00 90.56 209 ARG A CA 1
ATOM 1600 C C . ARG A 1 209 ? -8.890 -2.173 18.894 1.00 90.56 209 ARG A C 1
ATOM 1602 O O . ARG A 1 209 ? -9.829 -2.832 19.330 1.00 90.56 209 ARG A O 1
ATOM 1609 N N . ALA A 1 210 ? -8.088 -1.473 19.698 1.00 89.25 210 ALA A N 1
ATOM 1610 C CA . ALA A 1 210 ? -8.309 -1.382 21.146 1.00 89.25 210 ALA A CA 1
ATOM 1611 C C . ALA A 1 210 ? -9.672 -0.745 21.484 1.00 89.25 210 ALA A C 1
ATOM 1613 O O . ALA A 1 210 ? -10.298 -1.087 22.486 1.00 89.25 210 ALA A O 1
ATOM 1614 N N . GLU A 1 211 ? -10.165 0.127 20.605 1.00 89.88 211 GLU A N 1
ATOM 1615 C CA . GLU A 1 211 ? -11.470 0.783 20.685 1.00 89.88 211 GLU A CA 1
ATOM 1616 C C . GLU A 1 211 ? -12.561 0.063 19.866 1.00 89.88 211 GLU A C 1
ATOM 1618 O O . GLU A 1 211 ? -13.558 0.677 19.483 1.00 89.88 211 GLU A O 1
ATOM 1623 N N . ALA A 1 212 ? -12.413 -1.245 19.610 1.00 83.31 212 ALA A N 1
ATOM 1624 C CA . ALA A 1 212 ? -13.283 -2.033 18.727 1.00 83.31 212 ALA A CA 1
ATOM 1625 C C . ALA A 1 212 ? -14.792 -1.815 18.936 1.00 83.31 212 ALA A C 1
ATOM 1627 O O . ALA A 1 212 ? -15.553 -1.744 17.969 1.00 83.31 212 ALA A O 1
ATOM 1628 N N . ALA A 1 213 ? -15.226 -1.678 20.194 1.00 81.81 213 ALA A N 1
ATOM 1629 C CA . ALA A 1 213 ? -16.626 -1.448 20.551 1.00 81.81 213 ALA A CA 1
ATOM 1630 C C . ALA A 1 213 ? -17.194 -0.125 19.998 1.00 81.81 213 ALA A C 1
ATOM 1632 O O . ALA A 1 213 ? -18.395 -0.029 19.767 1.00 81.81 213 ALA A O 1
ATOM 1633 N N . GLN A 1 214 ? -16.348 0.888 19.793 1.00 79.88 214 GLN A N 1
ATOM 1634 C CA . GLN A 1 214 ? -16.729 2.204 19.271 1.00 79.88 214 GLN A CA 1
ATOM 1635 C C . GLN A 1 214 ? -16.543 2.289 17.755 1.00 79.88 214 GLN A C 1
ATOM 1637 O O . GLN A 1 214 ? -17.345 2.917 17.067 1.00 79.88 214 GLN A O 1
ATOM 1642 N N . THR A 1 215 ? -15.506 1.637 17.229 1.00 74.75 215 THR A N 1
ATOM 1643 C CA . THR A 1 215 ? -15.140 1.699 15.808 1.00 74.75 215 THR A CA 1
ATOM 1644 C C . THR A 1 215 ? -15.883 0.683 14.942 1.00 74.75 215 THR A C 1
ATOM 1646 O O . THR A 1 215 ? -15.815 0.777 13.717 1.00 74.75 215 THR A O 1
ATOM 1649 N N . GLY A 1 216 ? -16.582 -0.285 15.549 1.00 79.31 216 GLY A N 1
ATOM 1650 C CA . GLY A 1 216 ? -17.220 -1.392 14.829 1.00 79.31 216 GLY A CA 1
ATOM 1651 C C . GLY A 1 216 ? -16.211 -2.400 14.270 1.00 79.31 216 GLY A C 1
ATOM 1652 O O . GLY A 1 216 ? -16.513 -3.112 13.312 1.00 79.31 216 GLY A O 1
ATOM 1653 N N . TRP A 1 217 ? -15.002 -2.436 14.841 1.00 85.50 217 TRP A N 1
ATOM 1654 C CA . TRP A 1 217 ? -13.906 -3.288 14.389 1.00 85.50 217 TRP A CA 1
ATOM 1655 C C . TRP A 1 217 ? -14.292 -4.769 14.378 1.00 85.50 217 TRP A C 1
ATOM 1657 O O . TRP A 1 217 ? -14.845 -5.298 15.344 1.00 85.50 217 TRP A O 1
ATOM 1667 N N . LYS A 1 218 ? -13.933 -5.456 13.292 1.00 88.25 218 LYS A N 1
ATOM 1668 C CA . LYS A 1 218 ? -14.156 -6.889 13.106 1.00 88.25 218 LYS A CA 1
ATOM 1669 C C . LYS A 1 218 ? -12.813 -7.615 13.097 1.00 88.25 218 LYS A C 1
ATOM 1671 O O . LYS A 1 218 ? -12.191 -7.731 12.046 1.00 88.25 218 LYS A O 1
ATOM 1676 N N . ASP A 1 219 ? -12.363 -8.081 14.263 1.00 90.25 219 ASP A N 1
ATOM 1677 C CA . ASP A 1 219 ? -10.997 -8.614 14.423 1.00 90.25 219 ASP A CA 1
ATOM 1678 C C . ASP A 1 219 ? -10.723 -9.816 13.511 1.00 90.25 219 ASP A C 1
ATOM 1680 O O . ASP A 1 219 ? -9.708 -9.833 12.822 1.00 90.25 219 ASP A O 1
ATOM 1684 N N . ASP A 1 220 ? -11.657 -10.769 13.434 1.00 90.19 220 ASP A N 1
ATOM 1685 C CA . ASP A 1 220 ? -11.503 -11.969 12.602 1.00 90.19 220 ASP A CA 1
ATOM 1686 C C . ASP A 1 220 ? -11.471 -11.640 11.102 1.00 90.19 220 ASP A C 1
ATOM 1688 O O . ASP A 1 220 ? -10.663 -12.193 10.357 1.00 90.19 220 ASP A O 1
ATOM 1692 N N . GLU A 1 221 ? -12.314 -10.700 10.660 1.00 88.50 221 GLU A N 1
ATOM 1693 C CA . GLU A 1 221 ? -12.360 -10.235 9.267 1.00 88.50 221 GLU A CA 1
ATOM 1694 C C . GLU A 1 221 ? -11.048 -9.522 8.897 1.00 88.50 221 GLU A C 1
ATOM 1696 O O . GLU A 1 221 ? -10.432 -9.829 7.877 1.00 88.50 221 GLU A O 1
ATOM 1701 N N . ALA A 1 222 ? -10.584 -8.612 9.757 1.00 88.81 222 ALA A N 1
ATOM 1702 C CA . ALA A 1 222 ? -9.347 -7.862 9.571 1.00 88.81 222 ALA A CA 1
ATOM 1703 C C . ALA A 1 222 ? -8.109 -8.772 9.567 1.00 88.81 222 ALA A C 1
ATOM 1705 O O . ALA A 1 222 ? -7.238 -8.638 8.704 1.00 88.81 222 ALA A O 1
ATOM 1706 N N . ARG A 1 223 ? -8.041 -9.723 10.504 1.00 90.06 223 ARG A N 1
ATOM 1707 C CA . ARG A 1 223 ? -6.933 -10.676 10.607 1.00 90.06 223 ARG A CA 1
ATOM 1708 C C . ARG A 1 223 ? -6.908 -11.645 9.429 1.00 90.06 223 ARG A C 1
ATOM 1710 O O . ARG A 1 223 ? -5.829 -11.901 8.901 1.00 90.06 223 ARG A O 1
ATOM 1717 N N . GLY A 1 224 ? -8.068 -12.155 9.010 1.00 87.69 224 GLY A N 1
ATOM 1718 C CA . GLY A 1 224 ? -8.180 -13.042 7.851 1.00 87.69 224 GLY A CA 1
ATOM 1719 C C . GLY A 1 224 ? -7.663 -12.378 6.576 1.00 87.69 224 GLY A C 1
ATOM 1720 O O . GLY A 1 224 ? -6.822 -12.950 5.887 1.00 87.69 224 GLY A O 1
ATOM 1721 N N . LEU A 1 225 ? -8.068 -11.128 6.321 1.00 84.38 225 LEU A N 1
ATOM 1722 C CA . LEU A 1 225 ? -7.565 -10.357 5.180 1.00 84.38 225 LEU A CA 1
ATOM 1723 C C . LEU A 1 225 ? -6.063 -10.078 5.252 1.00 84.38 225 LEU A C 1
ATOM 1725 O O . LEU A 1 225 ? -5.367 -10.169 4.243 1.00 84.38 225 LEU A O 1
ATOM 1729 N N . ALA A 1 226 ? -5.554 -9.735 6.435 1.00 85.44 226 ALA A N 1
ATOM 1730 C CA . ALA A 1 226 ? -4.128 -9.516 6.632 1.00 85.44 226 ALA A CA 1
ATOM 1731 C C . ALA A 1 226 ? -3.302 -10.787 6.366 1.00 85.44 226 ALA A C 1
ATOM 1733 O O . ALA A 1 226 ? -2.225 -10.709 5.779 1.00 85.44 226 ALA A O 1
ATOM 1734 N N . GLN A 1 227 ? -3.802 -11.956 6.774 1.00 84.62 227 GLN A N 1
ATOM 1735 C CA . GLN A 1 227 ? -3.158 -13.241 6.495 1.00 84.62 227 GLN A CA 1
ATOM 1736 C C . GLN A 1 227 ? -3.186 -13.574 5.005 1.00 84.62 227 GLN A C 1
ATOM 1738 O O . GLN A 1 227 ? -2.146 -13.914 4.451 1.00 84.62 227 GLN A O 1
ATOM 1743 N N . GLU A 1 228 ? -4.338 -13.417 4.348 1.00 79.88 228 GLU A N 1
ATOM 1744 C CA . GLU A 1 228 ? -4.465 -13.648 2.906 1.00 79.88 228 GLU A CA 1
ATOM 1745 C C . GLU A 1 228 ? -3.481 -12.766 2.121 1.00 79.88 228 GLU A C 1
ATOM 1747 O O . GLU A 1 228 ? -2.773 -13.243 1.237 1.00 79.88 228 GLU A O 1
ATOM 1752 N N . PHE A 1 229 ? -3.353 -11.494 2.514 1.00 77.69 229 PHE A N 1
ATOM 1753 C CA . PHE A 1 229 ? -2.366 -10.584 1.940 1.00 77.69 229 PHE A CA 1
ATOM 1754 C C . PHE A 1 229 ? -0.927 -11.078 2.099 1.00 77.69 229 PHE A C 1
ATOM 1756 O O . PHE A 1 229 ? -0.166 -11.057 1.133 1.00 77.69 229 PHE A O 1
ATOM 1763 N N . LEU A 1 230 ? -0.536 -11.499 3.305 1.00 76.62 230 LEU A N 1
ATOM 1764 C CA . LEU A 1 230 ? 0.826 -11.967 3.565 1.00 76.62 230 LEU A CA 1
ATOM 1765 C C . LEU A 1 230 ? 1.163 -13.213 2.747 1.00 76.62 230 LEU A C 1
ATOM 1767 O O . LEU A 1 230 ? 2.277 -13.303 2.233 1.00 76.62 230 LEU A O 1
ATOM 1771 N N . GLU A 1 231 ? 0.214 -14.133 2.579 1.00 76.56 231 GLU A N 1
ATOM 1772 C CA . GLU A 1 231 ? 0.401 -15.310 1.728 1.00 76.56 231 GLU A CA 1
ATOM 1773 C C . GLU A 1 231 ? 0.588 -14.913 0.255 1.00 76.56 231 GLU A C 1
ATOM 1775 O O . GLU A 1 231 ? 1.556 -15.352 -0.368 1.00 76.56 231 GLU A O 1
ATOM 1780 N N . TYR A 1 232 ? -0.210 -13.975 -0.277 1.00 70.56 232 TYR A N 1
ATOM 1781 C CA . TYR A 1 232 ? 0.049 -13.431 -1.619 1.00 70.56 232 TYR A CA 1
ATOM 1782 C C . TYR A 1 232 ? 1.420 -12.767 -1.722 1.00 70.56 232 TYR A C 1
ATOM 1784 O O . TYR A 1 232 ? 2.105 -12.921 -2.730 1.00 70.56 232 TYR A O 1
ATOM 1792 N N . PHE A 1 233 ? 1.835 -12.023 -0.695 1.00 67.50 233 PHE A N 1
ATOM 1793 C CA . PHE A 1 233 ? 3.112 -11.316 -0.701 1.00 67.50 233 PHE A CA 1
ATOM 1794 C C . PHE A 1 233 ? 4.304 -12.288 -0.674 1.00 67.50 233 PHE A C 1
ATOM 1796 O O . PHE A 1 233 ? 5.302 -12.051 -1.355 1.00 67.50 233 PHE A O 1
ATOM 1803 N N . LYS A 1 234 ? 4.188 -13.429 0.023 1.00 68.06 234 LYS A N 1
ATOM 1804 C CA . LYS A 1 234 ? 5.174 -14.529 -0.013 1.00 68.06 234 LYS A CA 1
ATOM 1805 C C . LYS A 1 234 ? 5.287 -15.166 -1.401 1.00 68.06 234 LYS A C 1
ATOM 1807 O O . LYS A 1 234 ? 6.382 -15.552 -1.809 1.00 68.06 234 LYS A O 1
ATOM 1812 N N . GLU A 1 235 ? 4.185 -15.235 -2.143 1.00 59.66 235 GLU A N 1
ATOM 1813 C CA . GLU A 1 235 ? 4.152 -15.709 -3.533 1.00 59.66 235 GLU A CA 1
ATOM 1814 C C . GLU A 1 235 ? 4.617 -14.655 -4.557 1.00 59.66 235 GLU A C 1
ATOM 1816 O O . GLU A 1 235 ? 4.782 -14.975 -5.740 1.00 59.66 235 GLU A O 1
ATOM 1821 N N . PHE A 1 236 ? 4.881 -13.417 -4.114 1.00 56.47 236 PHE A N 1
ATOM 1822 C CA . PHE A 1 236 ? 5.254 -12.264 -4.939 1.00 56.47 236 PHE A CA 1
ATOM 1823 C C . PHE A 1 236 ? 6.722 -11.823 -4.762 1.00 56.47 236 PHE A C 1
ATOM 1825 O O . PHE A 1 236 ? 7.001 -10.686 -4.378 1.00 56.47 236 PHE A O 1
ATOM 1832 N N . PRO A 1 237 ? 7.723 -12.631 -5.163 1.00 45.47 237 PRO A N 1
ATOM 1833 C CA 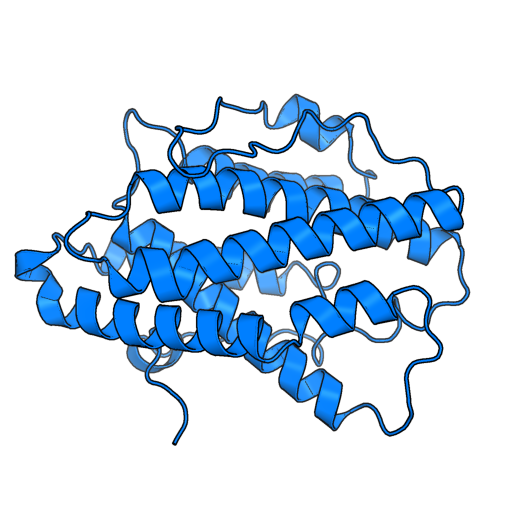. PRO A 1 237 ? 9.123 -12.203 -5.114 1.00 45.47 237 PRO A CA 1
ATOM 1834 C C . PRO A 1 237 ? 9.442 -11.035 -6.076 1.00 45.47 237 PRO A 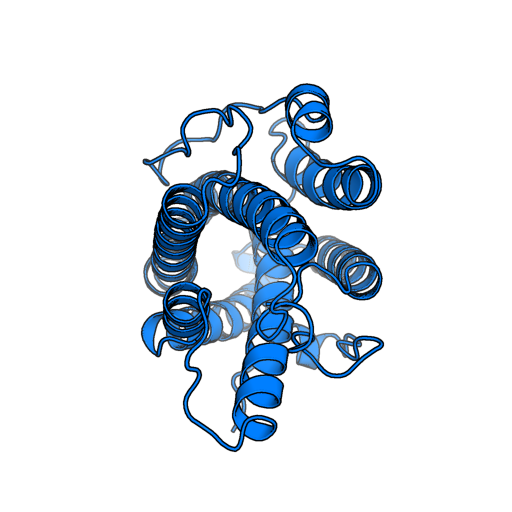C 1
ATOM 1836 O O . PRO A 1 237 ? 10.553 -10.511 -6.042 1.00 45.47 237 PRO A O 1
ATOM 1839 N N . ALA A 1 238 ? 8.499 -10.645 -6.951 1.00 38.88 238 ALA A N 1
ATOM 1840 C CA . ALA A 1 238 ? 8.663 -9.641 -8.009 1.00 38.88 238 ALA A CA 1
ATOM 1841 C C . ALA A 1 238 ? 8.048 -8.256 -7.711 1.00 38.88 238 ALA A C 1
ATOM 1843 O O . ALA A 1 238 ? 8.459 -7.296 -8.355 1.00 38.88 238 ALA A O 1
ATOM 1844 N N . ILE A 1 239 ? 7.120 -8.134 -6.743 1.00 40.66 239 ILE A N 1
ATOM 1845 C CA . ILE A 1 239 ? 6.748 -6.829 -6.136 1.00 40.66 239 ILE A CA 1
ATOM 1846 C C . ILE A 1 239 ? 7.635 -6.573 -4.907 1.00 40.66 239 ILE A C 1
ATOM 1848 O O . ILE A 1 239 ? 7.338 -5.759 -4.035 1.00 40.66 239 ILE A O 1
ATOM 1852 N N . GLY A 1 240 ? 8.806 -7.215 -4.875 1.00 33.50 240 GLY A N 1
ATOM 1853 C CA . GLY A 1 240 ? 9.954 -6.507 -4.359 1.00 33.50 240 GLY A CA 1
ATOM 1854 C C . GLY A 1 240 ? 9.946 -5.126 -5.009 1.00 33.50 240 GLY A C 1
ATOM 1855 O O . GLY A 1 240 ? 10.168 -4.976 -6.213 1.00 33.50 240 GLY A O 1
ATOM 1856 N N . LEU A 1 241 ? 9.684 -4.121 -4.180 1.00 37.50 241 LEU A N 1
ATOM 1857 C CA . LEU A 1 241 ? 10.583 -2.984 -4.122 1.00 37.50 241 LEU A CA 1
ATOM 1858 C C . LEU A 1 241 ? 11.996 -3.366 -4.575 1.00 37.50 241 LEU A C 1
ATOM 1860 O O . LEU A 1 241 ? 12.400 -4.523 -4.342 1.00 37.50 241 LEU A O 1
#

Secondary structure (DSSP, 8-state):
-PPP-HHHHTT-----SSSSS-HHHHT---HHHHHHHHHHHHHHHHHHHHHHHHHHHHS-TT-HHIIIIIIHHHHHHHHHHHHHHHHHHHHTT-------PPP--TTSPPPP--HHHHHTTS-HHHHHHHHHHHHHHHHHT-GGGPPPHHHHHHHHHHHHHHHHHHHHHHHHH--S----TTHHHHHHHTSHHHHHHHHHHHHHHHHHHHTHHHHT--HHHHHHHHHHHHHHHHT-TTS--

Mean predicted aligned error: 7.94 Å

Solvent-accessible surface area (backbone atoms only — not comparable to full-atom values): 13324 Å² total; per-residue (Å²): 131,83,77,60,38,60,45,67,77,68,67,54,80,78,81,52,89,59,78,45,36,51,55,70,52,64,70,38,89,46,67,68,54,44,39,54,45,41,48,52,52,38,54,48,34,45,48,50,40,40,50,42,16,31,49,54,51,56,49,55,79,88,46,43,60,41,42,64,54,4,50,48,44,36,41,51,43,40,51,50,35,32,53,43,37,54,51,44,23,60,79,65,72,37,84,67,58,92,66,79,80,76,68,88,53,42,81,39,78,58,76,90,72,61,63,65,73,52,36,73,55,41,62,76,92,52,21,66,60,50,41,48,55,53,42,52,56,53,58,56,66,38,78,95,80,42,64,54,54,61,25,60,48,37,33,47,36,45,49,39,51,51,48,52,52,29,51,51,52,42,61,74,72,53,95,63,87,75,93,37,88,51,40,70,36,52,50,50,65,70,26,69,68,32,52,50,8,40,48,39,31,19,44,42,51,45,50,46,54,77,41,22,91,80,68,68,47,50,67,68,62,16,49,50,44,29,50,55,50,46,54,53,53,51,76,35,75,72,75,38,95

Organism: NCBI:txid42249

pLDDT: mean 75.09, std 14.2, range [33.5, 94.75]

Foldseek 3Di:
DAFAFPCVVVVPDLDFPDQFQPCCLQPDPDLVSVLQLLQLLLLVLLLLLLLLLLLLLQPDVVLVLLNPLASVLLSVLSVVLNVLSVVLCVVSVRDAFPDPDRDPHSNDHHDQDDLVVSLVRHDVVCSVLCSVVSVVSSVCSDDPPHDHSLLSLLLVLLVLVSLVSSLVSVVVPDPDDDPTSCVSSNCSCNDPSNNSSSSSSRNSSVVCVVVCVPRVDDVVSSVVSNNVSSVSVSVCSSPRD

Nearest PDB structures (foldseek):
  1z4a-assembly1_G  TM=4.396E-01  e=9.394E+00  Thermotoga maritima MSB8